Protein AF-A0A9X4AX18-F1 (afdb_monomer)

Solvent-accessible surface area (backbone atoms only — not comparable to full-atom values): 18213 Å² total; per-residue (Å²): 106,68,66,55,52,52,51,45,56,72,73,61,57,61,62,50,76,58,77,83,90,82,67,48,78,85,70,82,43,79,66,31,70,36,67,66,58,53,68,67,51,68,53,75,65,57,47,39,54,51,51,53,51,47,53,50,54,43,42,76,72,47,29,38,77,65,34,76,42,32,30,28,31,45,79,45,55,74,42,94,76,35,85,53,66,64,60,47,72,33,35,58,91,80,38,68,45,84,45,75,67,62,60,23,50,28,36,46,62,39,70,95,75,41,31,33,40,38,40,35,38,26,82,66,64,88,92,40,98,72,57,96,67,42,46,79,44,80,29,49,54,70,51,40,53,50,50,52,52,59,30,19,50,41,54,44,34,42,55,35,65,62,47,22,74,73,69,78,46,51,56,58,79,75,40,38,73,62,51,51,52,37,38,77,68,66,23,29,42,82,39,87,78,51,58,88,92,52,90,42,44,32,47,36,54,76,42,72,70,52,61,64,58,54,58,70,55,50,67,67,63,76,68,69,70,77,92,73,79,72,73,83,75,84,76,82,94,78,83,86,87,84,80,84,84,86,83,91,82,85,89,84,83,90,82,88,82,89,80,82,87,80,87,79,83,89,78,86,91,77,95,75,93,80,81,88,84,87,79,83,85,82,87,82,85,82,90,131

Secondary structure (DSSP, 8-state):
-HHHHHHHHHTT-SEEE-------TTSSSHHHH-HHHHHTSPPHHHHHHHHHHHHHHHHHTTEEE-SSSEEEEHHHHTSTTS--HHHHHT-TTT--B---STT-EEEEEEGGGTEEEEEE--S---S-SS-TT-EEEEE-HHHHHHHHHHHHHHTTEEEHHHHHHHHSS-HHHHHHHHHHHHHHTTS-EEE--S-TTS---EEE---THHHHHHHHHHHHHTT---TT--PPP----------------------------------------------PPPPPP---

pLDDT: mean 73.83, std 26.66, range [26.69, 98.38]

Foldseek 3Di:
DLVVLVVCLVVPDQKDFADQDDADPPPPDPLNPDPVSVVPHDDLVVSLVVVVVSVVSLVVSQWDDQFPGMTGRVVCCPDPNRDCVLVQVLAQVVDWADFDDAQTKTKHDDLVQLKIKIKTHHRDCPPHPHDPRIDIDIDHNVNSLVSNVVSQVRRQKDQQVVSCVRNVDGPCVVCVVVLVVCVVVVQWDQDPPDDPVPRDRITGGHRVVVVVVCVVVVVVVVPDDPPDPPDPPDDDPDDDPDDDDDDDDDDDDDDDDDDDDDDDDDDDDDDDDDDDDDDDDDDDDDDD

Radius of gyration: 27.09 Å; Cα contacts (8 Å, |Δi|>4): 280; chains: 1; bounding box: 68×69×73 Å

Mean predicted aligned error: 14.36 Å

InterPro domains:
  IPR058240 Radical SAM superfamily [SSF102114] (2-193)

Structure (mmCIF, N/CA/C/O backbone):
data_AF-A0A9X4AX18-F1
#
_entry.id   AF-A0A9X4AX18-F1
#
loop_
_atom_site.group_PDB
_atom_site.id
_atom_site.type_symbol
_atom_site.label_atom_id
_atom_site.label_alt_id
_atom_site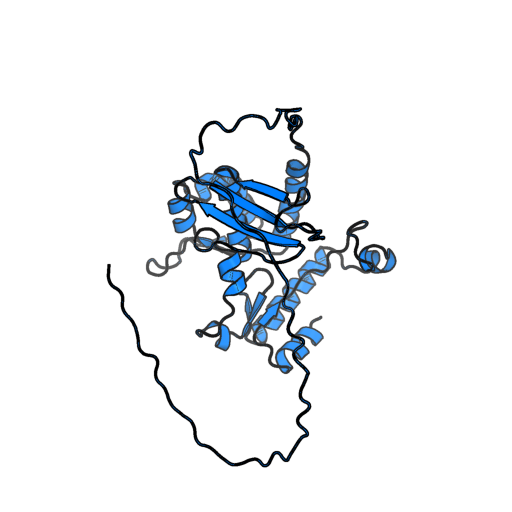.label_comp_id
_atom_site.label_asym_id
_atom_site.label_entity_id
_atom_site.label_seq_id
_atom_site.pdbx_PDB_ins_code
_atom_site.Cartn_x
_atom_site.Cartn_y
_atom_site.Cartn_z
_atom_site.occupancy
_atom_site.B_iso_or_equiv
_atom_site.auth_seq_id
_atom_site.auth_comp_id
_atom_site.auth_asym_id
_atom_site.auth_atom_id
_atom_site.pdbx_PDB_model_num
ATOM 1 N N . MET A 1 1 ? 13.583 -7.065 -16.952 1.00 92.00 1 MET A N 1
ATOM 2 C CA . MET A 1 1 ? 12.340 -7.239 -16.174 1.00 92.00 1 MET A CA 1
ATOM 3 C C . MET A 1 1 ? 11.887 -8.695 -16.118 1.00 92.00 1 MET A C 1
ATOM 5 O O . MET A 1 1 ? 12.007 -9.282 -15.058 1.00 92.00 1 MET A O 1
ATOM 9 N N . LEU A 1 2 ? 11.387 -9.313 -17.203 1.00 96.88 2 LEU A N 1
ATOM 10 C CA . LEU A 1 2 ? 10.951 -10.725 -17.129 1.00 96.88 2 LEU A CA 1
ATOM 11 C C . LEU A 1 2 ? 12.112 -11.692 -16.848 1.00 96.88 2 LEU A C 1
ATOM 13 O O . LEU A 1 2 ? 11.963 -12.593 -16.035 1.00 96.88 2 LEU A O 1
ATOM 17 N N . ALA A 1 3 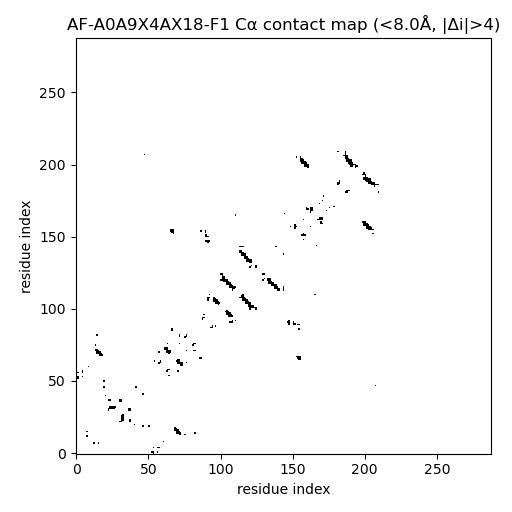? 13.287 -11.438 -17.430 1.00 97.62 3 ALA A N 1
ATOM 18 C CA . ALA A 1 3 ? 14.502 -12.184 -17.099 1.00 97.62 3 ALA A CA 1
ATOM 19 C C . ALA A 1 3 ? 14.887 -12.066 -15.608 1.00 97.62 3 ALA A C 1
ATOM 21 O O . ALA A 1 3 ? 15.323 -13.043 -15.014 1.00 97.62 3 ALA A O 1
ATOM 22 N N . ASP A 1 4 ? 14.657 -10.906 -14.981 1.00 96.94 4 ASP A N 1
ATOM 23 C CA . ASP A 1 4 ? 14.945 -10.708 -13.552 1.00 96.94 4 ASP A CA 1
ATOM 24 C C . ASP A 1 4 ? 13.967 -11.508 -12.676 1.00 96.94 4 ASP A C 1
ATOM 26 O O . ASP A 1 4 ? 14.338 -12.019 -11.623 1.00 96.94 4 ASP A O 1
ATOM 30 N N . VAL A 1 5 ? 12.712 -11.653 -13.122 1.00 96.56 5 VAL A N 1
ATOM 31 C CA . VAL A 1 5 ? 11.716 -12.530 -12.481 1.00 96.56 5 VAL A CA 1
ATOM 32 C C . VAL A 1 5 ? 12.146 -13.993 -12.575 1.00 96.56 5 VAL A C 1
ATOM 34 O O . VAL A 1 5 ? 12.038 -14.723 -11.591 1.00 96.56 5 VAL A O 1
ATOM 37 N N . ASP A 1 6 ? 12.640 -14.416 -13.740 1.00 96.56 6 ASP A N 1
ATOM 38 C CA . ASP A 1 6 ? 13.191 -15.758 -13.941 1.00 96.56 6 ASP A CA 1
ATOM 39 C C . ASP A 1 6 ? 14.369 -16.039 -13.019 1.00 96.56 6 ASP A C 1
ATOM 41 O O . ASP A 1 6 ? 14.394 -17.063 -12.336 1.00 96.56 6 ASP A O 1
ATOM 45 N N . GLU A 1 7 ? 15.316 -15.110 -12.959 1.00 98.25 7 GLU A N 1
ATOM 46 C CA . GLU A 1 7 ? 16.486 -15.229 -12.104 1.00 98.25 7 GLU A CA 1
ATOM 47 C C . GLU A 1 7 ? 16.097 -15.265 -10.622 1.00 98.25 7 GLU A C 1
ATOM 49 O O . GLU A 1 7 ? 16.525 -16.159 -9.893 1.00 98.25 7 GLU A O 1
ATOM 54 N N . ALA A 1 8 ? 15.211 -14.370 -10.176 1.00 97.19 8 ALA A N 1
ATOM 55 C CA . ALA A 1 8 ? 14.722 -14.357 -8.800 1.00 97.19 8 ALA A CA 1
ATOM 56 C C . ALA A 1 8 ? 14.015 -15.670 -8.416 1.00 97.19 8 ALA A C 1
ATOM 58 O O . ALA A 1 8 ? 14.225 -16.201 -7.321 1.00 97.19 8 ALA A O 1
ATOM 59 N N . ALA A 1 9 ? 13.205 -16.225 -9.321 1.00 96.44 9 ALA A N 1
ATOM 60 C CA . ALA A 1 9 ? 12.547 -17.507 -9.103 1.00 96.44 9 ALA A CA 1
ATOM 61 C C . ALA A 1 9 ? 13.551 -18.673 -9.065 1.00 96.44 9 ALA A C 1
ATOM 63 O O . ALA A 1 9 ? 13.420 -19.560 -8.219 1.00 96.44 9 ALA A O 1
ATOM 64 N N . ALA A 1 10 ? 14.565 -18.660 -9.938 1.00 97.56 10 ALA A N 1
ATOM 65 C CA . ALA A 1 10 ? 15.622 -19.671 -9.989 1.00 97.56 10 ALA A CA 1
ATOM 66 C C . ALA A 1 10 ? 16.521 -19.651 -8.742 1.00 97.56 10 ALA A C 1
ATOM 68 O O . ALA A 1 10 ? 16.939 -20.707 -8.269 1.00 97.56 10 ALA A O 1
ATOM 69 N N . LEU A 1 11 ? 16.764 -18.468 -8.169 1.00 98.38 11 LEU A N 1
ATOM 70 C CA . LEU A 1 11 ? 17.469 -18.299 -6.894 1.00 98.38 11 LEU A CA 1
ATOM 71 C C . LEU A 1 11 ? 16.665 -18.810 -5.687 1.00 98.38 11 LEU A C 1
ATOM 73 O O . LEU A 1 11 ? 17.227 -18.976 -4.605 1.00 98.38 11 LEU A O 1
ATOM 77 N N . GLY A 1 12 ? 15.369 -19.086 -5.860 1.00 97.25 12 GLY A N 1
ATOM 78 C CA . GLY A 1 12 ? 14.523 -19.667 -4.821 1.00 97.25 12 GLY A CA 1
ATOM 79 C C . GLY A 1 12 ? 14.024 -18.659 -3.787 1.00 97.25 12 GLY A C 1
ATOM 80 O O . GLY A 1 12 ? 13.816 -19.032 -2.636 1.00 97.25 12 GLY A O 1
ATOM 81 N N . PHE A 1 13 ? 13.821 -17.390 -4.160 1.00 98.00 13 PHE A N 1
ATOM 82 C CA . PHE A 1 13 ? 13.237 -16.416 -3.236 1.00 98.00 13 PHE A CA 1
ATOM 83 C C . PHE A 1 13 ? 11.794 -16.785 -2.865 1.00 98.00 13 PHE A C 1
ATOM 85 O O . PHE A 1 13 ? 10.931 -16.916 -3.733 1.00 98.00 13 PHE A O 1
ATOM 92 N N . ASP A 1 14 ? 11.517 -16.899 -1.564 1.00 97.69 14 ASP A N 1
ATOM 93 C CA . ASP A 1 14 ? 10.177 -17.209 -1.045 1.00 97.69 14 ASP A CA 1
ATOM 94 C C . ASP A 1 14 ? 9.180 -16.051 -1.258 1.00 97.69 14 ASP A C 1
ATOM 96 O O . ASP A 1 14 ? 7.977 -16.288 -1.388 1.00 97.69 14 ASP A O 1
ATOM 100 N N . GLN A 1 15 ? 9.679 -14.811 -1.325 1.00 97.25 15 GLN A N 1
ATOM 101 C CA . GLN A 1 15 ? 8.905 -13.596 -1.574 1.00 97.25 15 GLN A CA 1
ATOM 102 C C . GLN A 1 15 ? 9.629 -12.683 -2.567 1.00 97.25 15 GLN A C 1
ATOM 104 O O . GLN A 1 15 ? 10.840 -12.491 -2.480 1.00 97.25 15 GLN A O 1
ATOM 109 N N . ILE A 1 16 ? 8.864 -12.098 -3.488 1.00 97.38 16 ILE A N 1
ATOM 110 C CA . ILE A 1 16 ? 9.316 -11.109 -4.463 1.00 97.38 16 ILE A CA 1
ATOM 111 C C . ILE A 1 16 ? 8.392 -9.890 -4.368 1.00 97.38 16 ILE A C 1
ATOM 113 O O . ILE A 1 16 ? 7.179 -9.993 -4.557 1.00 97.38 16 ILE A O 1
ATOM 117 N N . CYS A 1 17 ? 8.974 -8.729 -4.076 1.00 96.06 17 CYS A N 1
ATOM 118 C CA . CYS A 1 17 ? 8.281 -7.443 -4.051 1.00 96.06 17 CYS A CA 1
ATOM 119 C C . CYS A 1 17 ? 8.569 -6.682 -5.345 1.00 96.06 17 CYS A C 1
ATOM 121 O O . CYS A 1 17 ? 9.729 -6.501 -5.713 1.00 96.06 17 CYS A O 1
ATOM 123 N N . ILE A 1 18 ? 7.526 -6.202 -6.016 1.00 94.19 18 ILE A N 1
ATOM 124 C CA . ILE A 1 18 ? 7.636 -5.445 -7.262 1.00 94.19 18 ILE A CA 1
ATOM 125 C C . ILE A 1 18 ? 7.075 -4.040 -7.038 1.00 94.19 18 ILE A C 1
ATOM 127 O O . ILE A 1 18 ? 5.947 -3.874 -6.576 1.00 94.19 18 ILE A O 1
ATOM 131 N N . TYR A 1 19 ? 7.851 -3.025 -7.413 1.00 91.75 19 TYR A N 1
ATOM 132 C CA . TYR A 1 19 ? 7.452 -1.621 -7.344 1.00 91.75 19 TYR A CA 1
ATOM 133 C C . TYR A 1 19 ? 7.538 -0.971 -8.722 1.00 91.75 19 TYR A C 1
ATOM 135 O O . TYR A 1 19 ? 8.444 -1.256 -9.505 1.00 91.75 19 TYR A O 1
ATOM 143 N N . HIS A 1 20 ? 6.632 -0.032 -8.990 1.00 88.75 20 HIS A N 1
ATOM 144 C CA . HIS A 1 20 ? 6.846 0.935 -10.058 1.00 88.75 20 HIS A CA 1
ATOM 145 C C . HIS A 1 20 ? 7.913 1.935 -9.620 1.00 88.75 20 HIS A C 1
ATOM 147 O O . HIS A 1 20 ? 7.793 2.546 -8.556 1.00 88.75 20 HIS A O 1
ATOM 153 N N . LEU A 1 21 ? 8.934 2.130 -10.452 1.00 91.38 21 LEU A N 1
ATOM 154 C CA . LEU A 1 21 ? 9.890 3.205 -10.241 1.00 91.38 21 LEU A CA 1
ATOM 155 C C . LEU A 1 21 ? 9.192 4.544 -10.498 1.00 91.38 21 LEU A C 1
ATOM 157 O O . LEU A 1 21 ? 8.740 4.816 -11.608 1.00 91.38 21 LEU A O 1
ATOM 161 N N . VAL A 1 22 ? 9.099 5.369 -9.458 1.00 88.62 22 VAL A N 1
ATOM 162 C CA . VAL A 1 22 ? 8.532 6.717 -9.530 1.00 88.62 22 VAL A CA 1
ATOM 163 C C . VAL A 1 22 ? 9.641 7.712 -9.230 1.00 88.62 22 VAL A C 1
ATOM 165 O O . VAL A 1 22 ? 10.162 7.734 -8.114 1.00 88.62 22 VAL A O 1
ATOM 168 N N . LEU A 1 23 ? 9.983 8.529 -10.227 1.00 92.62 23 LEU A N 1
ATOM 169 C CA . LEU A 1 23 ? 10.938 9.624 -10.093 1.00 92.62 23 LEU A CA 1
ATOM 170 C C . LEU A 1 23 ? 10.256 10.933 -10.476 1.00 92.62 23 LEU A C 1
ATOM 172 O O . LEU A 1 23 ? 9.734 11.073 -11.582 1.00 92.62 23 LEU A O 1
ATOM 176 N N . ALA A 1 24 ? 10.285 11.893 -9.562 1.00 90.31 24 ALA A N 1
ATOM 177 C CA . ALA A 1 24 ? 9.821 13.251 -9.792 1.00 90.31 24 ALA A CA 1
ATOM 178 C C . ALA A 1 24 ? 10.910 14.254 -9.409 1.00 90.31 24 ALA A C 1
ATOM 180 O O . ALA A 1 24 ? 11.652 14.050 -8.451 1.00 90.31 24 ALA A O 1
ATOM 181 N N . GLU A 1 25 ? 10.987 15.358 -10.146 1.00 91.44 25 GLU A N 1
ATOM 182 C CA . GLU A 1 25 ? 11.899 16.453 -9.816 1.00 91.44 25 GLU A CA 1
ATOM 183 C C . GLU A 1 25 ? 11.682 16.955 -8.381 1.00 91.44 25 GLU A C 1
ATOM 185 O O . GLU A 1 25 ? 10.541 17.106 -7.935 1.00 91.44 25 GLU A O 1
ATOM 190 N N . GLY A 1 26 ? 12.775 17.191 -7.647 1.00 90.50 26 GLY A N 1
ATOM 191 C CA . GLY A 1 26 ? 12.725 17.660 -6.262 1.00 90.50 26 GLY A CA 1
ATOM 192 C C . GLY A 1 26 ? 12.378 16.584 -5.227 1.00 90.50 26 GLY A C 1
ATOM 193 O O . GLY A 1 26 ? 12.208 16.902 -4.050 1.00 90.50 26 GLY A O 1
ATOM 194 N N . GLN A 1 27 ? 12.299 15.307 -5.621 1.00 88.31 27 GLN A N 1
ATOM 195 C CA . GLN A 1 27 ? 12.103 14.186 -4.693 1.00 88.31 27 GLN A CA 1
ATOM 196 C C . GLN A 1 27 ? 13.332 13.943 -3.792 1.00 88.31 27 GLN A C 1
ATOM 198 O O . GLN A 1 27 ? 13.239 13.210 -2.806 1.00 88.31 27 GLN A O 1
ATOM 203 N N . GLY A 1 28 ? 14.476 14.573 -4.091 1.00 85.88 28 GLY A N 1
ATOM 204 C CA . GLY A 1 28 ? 15.658 14.567 -3.224 1.00 85.88 28 GLY A CA 1
ATOM 205 C C . GLY A 1 28 ? 16.484 13.282 -3.296 1.00 85.88 28 GLY A C 1
ATOM 206 O O . GLY A 1 28 ? 17.301 13.024 -2.412 1.00 85.88 28 GLY A O 1
ATOM 207 N N . THR A 1 29 ? 16.279 12.470 -4.336 1.00 89.31 29 THR A N 1
ATOM 208 C CA . THR A 1 29 ? 17.128 11.312 -4.651 1.00 89.31 29 THR A CA 1
ATOM 209 C C . THR A 1 29 ? 18.006 11.633 -5.860 1.00 89.31 29 THR A C 1
ATOM 211 O O . THR A 1 29 ? 17.472 12.208 -6.807 1.00 89.31 29 THR A O 1
ATOM 214 N N . PRO A 1 30 ? 19.287 11.214 -5.904 1.00 91.25 30 PRO A N 1
ATOM 215 C CA . PRO A 1 30 ? 20.183 11.546 -7.017 1.00 91.25 30 PRO A CA 1
ATOM 216 C C . PRO A 1 30 ? 19.615 11.203 -8.402 1.00 91.25 30 PRO A C 1
ATOM 218 O O . PRO A 1 30 ? 19.691 12.014 -9.315 1.00 91.25 30 PRO A O 1
ATOM 221 N N . TRP A 1 31 ? 18.963 10.043 -8.540 1.00 92.81 31 TRP A N 1
ATOM 222 C CA . TRP A 1 31 ? 18.350 9.603 -9.802 1.00 92.81 31 TRP A CA 1
ATOM 223 C C . TRP A 1 31 ? 17.165 10.457 -10.245 1.00 92.81 31 TRP A C 1
ATOM 225 O O . TRP A 1 31 ? 16.888 10.559 -11.434 1.00 92.81 31 TRP A O 1
ATOM 235 N N . ALA A 1 32 ? 16.453 11.059 -9.294 1.00 94.44 32 ALA A N 1
ATOM 236 C CA . ALA A 1 32 ? 15.326 11.918 -9.610 1.00 94.44 32 ALA A CA 1
ATOM 237 C C . ALA A 1 32 ? 15.768 13.290 -10.119 1.00 94.44 32 ALA A C 1
ATOM 239 O O . ALA A 1 32 ? 14.957 13.964 -10.740 1.00 94.44 32 ALA A O 1
ATOM 240 N N . GLU A 1 33 ? 17.019 13.700 -9.894 1.00 93.75 33 GLU A N 1
ATOM 241 C CA . GLU A 1 33 ? 17.550 14.973 -10.397 1.00 93.75 33 GLU A CA 1
ATOM 242 C C . GLU A 1 33 ? 18.138 14.859 -11.808 1.00 93.75 33 GLU A C 1
ATOM 244 O O . GLU A 1 33 ? 18.357 15.879 -12.455 1.00 93.75 33 GLU A O 1
ATOM 249 N N . ASP A 1 34 ? 18.349 13.640 -12.315 1.00 95.56 34 ASP A N 1
ATOM 250 C CA . ASP A 1 34 ? 18.848 13.405 -13.669 1.00 95.56 34 ASP A CA 1
ATOM 251 C C . ASP A 1 34 ? 17.693 13.441 -14.694 1.00 95.56 34 ASP A C 1
ATOM 253 O O . ASP A 1 34 ? 16.845 12.536 -14.717 1.00 95.56 34 ASP A O 1
ATOM 257 N N . PRO A 1 35 ? 17.637 14.454 -15.584 1.00 95.38 35 PRO A N 1
ATOM 258 C CA . PRO A 1 35 ? 16.576 14.554 -16.579 1.00 95.38 35 PRO A CA 1
ATOM 259 C C . PRO A 1 35 ? 16.572 13.391 -17.573 1.00 95.38 35 PRO A C 1
ATOM 261 O O . PRO A 1 35 ? 15.498 13.019 -18.044 1.00 95.38 35 PRO A O 1
ATOM 264 N N . ALA A 1 36 ? 17.734 12.807 -17.884 1.00 96.38 36 ALA A N 1
ATOM 265 C CA . ALA A 1 36 ? 17.833 11.682 -18.806 1.00 96.38 36 ALA A CA 1
ATOM 266 C C . ALA A 1 36 ? 17.221 10.418 -18.191 1.00 96.38 36 ALA A C 1
ATOM 268 O O . ALA A 1 36 ? 16.466 9.719 -18.863 1.00 96.38 36 ALA A O 1
ATOM 269 N N . VAL A 1 37 ? 17.460 10.168 -16.899 1.00 95.12 37 VAL A N 1
ATOM 270 C CA . VAL A 1 37 ? 16.830 9.048 -16.181 1.00 95.12 37 VAL A CA 1
ATOM 271 C C . VAL A 1 37 ? 15.314 9.229 -16.108 1.00 95.12 37 VAL A C 1
ATOM 273 O O . VAL A 1 37 ? 14.574 8.287 -16.388 1.00 95.12 37 VAL A O 1
ATOM 276 N N . ARG A 1 38 ? 14.829 10.438 -15.792 1.00 94.69 38 ARG A N 1
ATOM 277 C CA . ARG A 1 38 ? 13.382 10.719 -15.778 1.00 94.69 38 ARG A CA 1
ATOM 278 C C . ARG A 1 38 ? 12.745 10.536 -17.156 1.00 94.69 38 ARG A C 1
ATOM 280 O O . ARG A 1 38 ? 11.659 9.976 -17.247 1.00 94.69 38 ARG A O 1
ATOM 287 N N . ALA A 1 39 ? 13.413 10.992 -18.215 1.00 95.31 39 ALA A N 1
ATOM 288 C CA . ALA A 1 39 ? 12.934 10.855 -19.590 1.00 95.31 39 ALA A CA 1
ATOM 289 C C . ALA A 1 39 ? 12.950 9.401 -20.091 1.00 95.31 39 ALA A C 1
ATOM 291 O O . ALA A 1 39 ? 12.181 9.063 -20.984 1.00 95.31 39 ALA A O 1
ATOM 292 N N . ALA A 1 40 ? 13.802 8.549 -19.515 1.00 95.69 40 ALA A N 1
ATOM 293 C CA . ALA A 1 40 ? 13.880 7.126 -19.834 1.00 95.69 40 ALA A CA 1
ATOM 294 C C . ALA A 1 40 ? 12.814 6.271 -19.122 1.00 95.69 40 ALA A C 1
ATOM 296 O O . ALA A 1 40 ? 12.738 5.067 -19.375 1.00 95.69 40 ALA A O 1
ATOM 297 N N . LEU A 1 41 ? 12.004 6.849 -18.224 1.00 94.31 41 LEU A N 1
ATOM 298 C CA . LEU A 1 41 ? 10.908 6.113 -17.599 1.00 94.31 41 LEU A CA 1
ATOM 299 C C . LEU A 1 41 ? 9.852 5.721 -18.644 1.00 94.31 41 LEU A C 1
ATOM 301 O O . LEU A 1 41 ? 9.529 6.530 -19.518 1.00 94.31 41 LEU A O 1
ATOM 305 N N . PRO A 1 42 ? 9.268 4.514 -18.537 1.00 94.56 42 PRO A N 1
ATOM 306 C CA . PRO A 1 42 ? 8.174 4.119 -19.411 1.00 94.56 42 PRO A CA 1
ATOM 307 C C . PRO A 1 42 ? 6.977 5.055 -19.226 1.00 94.56 42 PRO A C 1
ATOM 309 O O . PRO A 1 42 ? 6.734 5.584 -18.134 1.00 94.56 42 PRO A O 1
ATOM 312 N N . SER A 1 43 ? 6.180 5.209 -20.280 1.00 92.19 43 SER A N 1
ATOM 313 C CA . SER A 1 43 ? 4.866 5.835 -20.159 1.00 92.19 43 SER A CA 1
ATOM 314 C C . SER A 1 43 ? 3.990 5.068 -19.157 1.00 92.19 43 SER A C 1
ATOM 316 O O . SER A 1 43 ? 4.237 3.907 -18.829 1.00 92.19 43 SER A O 1
ATOM 318 N N . LEU A 1 44 ? 2.919 5.696 -18.663 1.00 86.19 44 LEU A N 1
ATOM 319 C CA . LEU A 1 44 ? 2.004 5.038 -17.720 1.00 86.19 44 LEU A CA 1
ATOM 320 C C . LEU A 1 44 ? 1.353 3.772 -18.309 1.00 86.19 44 LEU A C 1
ATOM 322 O O . LEU A 1 44 ? 1.055 2.832 -17.574 1.00 86.19 44 LEU A O 1
ATOM 326 N N . GLU A 1 45 ? 1.106 3.771 -19.616 1.00 87.88 45 GLU A N 1
ATOM 327 C CA . GLU A 1 45 ? 0.511 2.644 -20.338 1.00 87.88 45 GLU A CA 1
ATOM 328 C C . GLU A 1 45 ? 1.510 1.486 -20.412 1.00 87.88 45 GLU A C 1
ATOM 330 O O . GLU A 1 45 ? 1.220 0.410 -19.893 1.00 87.88 45 GLU A O 1
ATOM 335 N N . GLU A 1 46 ? 2.733 1.748 -20.881 1.00 93.12 46 GLU A N 1
ATOM 336 C CA . GLU A 1 46 ? 3.816 0.754 -20.904 1.00 93.12 46 GLU A CA 1
ATOM 337 C C . GLU A 1 46 ? 4.154 0.233 -19.502 1.00 93.12 46 GLU A C 1
ATOM 339 O O . GLU A 1 46 ? 4.381 -0.959 -19.311 1.00 93.12 46 GLU A O 1
ATOM 344 N N . ALA A 1 47 ? 4.169 1.102 -18.488 1.00 90.50 47 ALA A N 1
ATOM 345 C CA . ALA A 1 47 ? 4.398 0.699 -17.106 1.00 90.50 47 ALA A CA 1
ATOM 346 C C . ALA A 1 47 ? 3.315 -0.274 -16.615 1.00 90.50 47 ALA A C 1
ATOM 348 O O . ALA A 1 47 ? 3.637 -1.238 -15.918 1.00 90.50 47 ALA A O 1
ATOM 349 N N . CYS A 1 48 ? 2.047 -0.051 -16.978 1.00 86.81 48 CYS A N 1
ATOM 350 C CA . CYS A 1 48 ? 0.970 -0.973 -16.632 1.00 86.81 48 CYS A CA 1
ATOM 351 C C . CYS A 1 48 ? 1.111 -2.314 -17.355 1.00 86.81 48 CYS A C 1
ATOM 353 O O . CYS A 1 48 ? 0.988 -3.357 -16.712 1.00 86.81 48 CYS A O 1
ATOM 355 N N . ASP A 1 49 ? 1.408 -2.300 -18.653 1.00 88.75 49 ASP A N 1
ATOM 356 C CA . ASP A 1 49 ? 1.608 -3.528 -19.428 1.00 88.75 49 ASP A CA 1
ATOM 357 C C . ASP A 1 49 ? 2.773 -4.347 -18.860 1.00 88.75 49 ASP A C 1
ATOM 359 O O . ASP A 1 49 ? 2.650 -5.554 -18.641 1.00 88.75 49 ASP A O 1
ATOM 363 N N . ASN A 1 50 ? 3.864 -3.670 -18.498 1.00 92.88 50 ASN A N 1
ATOM 364 C CA . ASN A 1 50 ? 5.006 -4.271 -17.820 1.00 92.88 50 ASN A CA 1
ATOM 365 C C . ASN A 1 50 ? 4.613 -4.917 -16.481 1.00 92.88 50 ASN A C 1
ATOM 367 O O . ASN A 1 50 ? 4.977 -6.062 -16.207 1.00 92.88 50 ASN A O 1
ATOM 371 N N . TRP A 1 51 ? 3.836 -4.214 -15.653 1.00 92.25 51 TRP A N 1
ATOM 372 C CA . TRP A 1 51 ? 3.339 -4.752 -14.386 1.00 92.25 51 TRP A CA 1
ATOM 373 C C . TRP A 1 51 ? 2.477 -6.002 -14.580 1.00 92.25 51 TRP A C 1
ATOM 375 O O . TRP A 1 51 ? 2.657 -6.996 -13.876 1.00 92.25 51 TRP A O 1
ATOM 385 N N . LEU A 1 52 ? 1.554 -5.971 -15.544 1.00 90.25 52 LEU A N 1
ATOM 386 C CA . LEU A 1 52 ? 0.695 -7.111 -15.853 1.00 90.25 52 LEU A CA 1
ATOM 387 C C . LEU A 1 52 ? 1.520 -8.309 -16.337 1.00 90.25 52 LEU A C 1
ATOM 389 O O . LEU A 1 52 ? 1.290 -9.420 -15.861 1.00 90.25 52 LEU A O 1
ATOM 393 N N . ALA A 1 53 ? 2.512 -8.083 -17.200 1.00 94.75 53 ALA A N 1
ATOM 394 C CA . ALA A 1 53 ? 3.408 -9.132 -17.677 1.00 94.75 53 ALA A CA 1
ATOM 395 C C . ALA A 1 53 ? 4.214 -9.776 -16.533 1.00 94.75 53 ALA A C 1
ATOM 397 O O . ALA A 1 53 ? 4.259 -11.001 -16.431 1.00 94.75 53 ALA A O 1
ATOM 398 N N . VAL A 1 54 ? 4.794 -8.976 -15.627 1.00 96.19 54 VAL A N 1
ATOM 399 C CA . VAL A 1 54 ? 5.513 -9.487 -14.439 1.00 96.19 54 VAL A CA 1
ATOM 400 C C . VAL A 1 54 ? 4.592 -10.278 -13.528 1.00 96.19 54 VAL A C 1
ATOM 402 O O . VAL A 1 54 ? 4.948 -11.365 -13.076 1.00 96.19 54 VAL A O 1
ATOM 405 N N . ARG A 1 55 ? 3.399 -9.741 -13.263 1.00 95.19 55 ARG A N 1
ATOM 406 C CA . ARG A 1 55 ? 2.404 -10.389 -12.413 1.00 95.19 55 ARG A CA 1
ATOM 407 C C . ARG A 1 55 ? 2.032 -11.768 -12.947 1.00 95.19 55 ARG A C 1
ATOM 409 O O . ARG A 1 55 ? 1.990 -12.713 -12.165 1.00 95.19 55 ARG A O 1
ATOM 416 N N . GLU A 1 56 ? 1.756 -11.899 -14.243 1.00 95.75 56 GLU A N 1
ATOM 417 C CA . GLU A 1 56 ? 1.422 -13.204 -14.823 1.00 95.75 56 GLU A CA 1
ATOM 418 C C . GLU A 1 56 ? 2.636 -14.143 -14.851 1.00 95.75 56 GLU A C 1
ATOM 420 O O . GLU A 1 56 ? 2.507 -15.294 -14.438 1.00 95.75 56 GLU A O 1
ATOM 425 N N . ALA A 1 57 ? 3.835 -13.647 -15.175 1.00 97.38 57 ALA A N 1
ATOM 426 C CA . ALA A 1 57 ? 5.058 -14.449 -15.128 1.00 97.38 57 ALA A CA 1
ATOM 427 C C . ALA A 1 57 ? 5.335 -15.031 -13.725 1.00 97.38 57 ALA A C 1
ATOM 429 O O . ALA A 1 57 ? 5.667 -16.212 -13.585 1.00 97.38 57 ALA A O 1
ATOM 430 N N . LEU A 1 58 ? 5.160 -14.239 -12.664 1.00 97.62 58 LEU A N 1
ATOM 431 C CA . LEU A 1 58 ? 5.292 -14.718 -11.284 1.00 97.62 58 LEU A CA 1
ATOM 432 C C . LEU A 1 58 ? 4.244 -15.789 -10.952 1.00 97.62 58 LEU A C 1
ATOM 434 O O . LEU A 1 58 ? 4.571 -16.807 -10.341 1.00 97.62 58 LEU A O 1
ATOM 438 N N . ARG A 1 59 ? 2.995 -15.608 -11.397 1.00 96.75 59 ARG A N 1
ATOM 439 C CA . ARG A 1 59 ? 1.925 -16.597 -11.187 1.00 96.75 59 ARG A CA 1
ATOM 440 C C . ARG A 1 59 ? 2.211 -17.924 -11.883 1.00 96.75 59 ARG A C 1
ATOM 442 O O . ARG A 1 59 ? 2.026 -18.973 -11.272 1.00 96.75 59 ARG A O 1
ATOM 449 N N . GLU A 1 60 ? 2.702 -17.887 -13.118 1.00 97.56 60 GLU A N 1
ATOM 450 C CA . GLU A 1 60 ? 3.123 -19.081 -13.868 1.00 97.56 60 GLU A CA 1
ATOM 451 C C . GLU A 1 60 ? 4.255 -19.844 -13.165 1.00 97.56 60 GLU A C 1
ATOM 453 O O . GLU A 1 60 ? 4.329 -21.067 -13.254 1.00 97.56 60 GLU A O 1
ATOM 458 N N . ARG A 1 61 ? 5.098 -19.138 -12.404 1.00 97.69 61 ARG A N 1
ATOM 459 C CA . ARG A 1 61 ? 6.195 -19.707 -11.599 1.00 97.69 61 ARG A CA 1
ATOM 460 C C . ARG A 1 61 ? 5.754 -20.176 -10.208 1.00 97.69 61 ARG A C 1
ATOM 462 O O . ARG A 1 61 ? 6.593 -20.522 -9.380 1.00 97.69 61 ARG A O 1
ATOM 469 N N . GLY A 1 62 ? 4.449 -20.203 -9.939 1.00 97.81 62 GLY A N 1
ATOM 470 C CA . GLY A 1 62 ? 3.888 -20.706 -8.685 1.00 97.81 62 GLY A CA 1
ATOM 471 C C . GLY A 1 62 ? 3.855 -19.688 -7.545 1.00 97.81 62 GLY A C 1
ATOM 472 O O . GLY A 1 62 ? 3.691 -20.083 -6.388 1.00 97.81 62 GLY A O 1
ATOM 473 N N . TYR A 1 63 ? 3.986 -18.391 -7.837 1.00 98.38 63 TYR A N 1
ATOM 474 C CA . TYR A 1 63 ? 3.776 -17.342 -6.843 1.00 98.38 63 TYR A CA 1
ATOM 475 C C . TYR A 1 63 ? 2.300 -16.924 -6.769 1.00 98.38 63 TYR A C 1
ATOM 477 O O . TYR A 1 63 ? 1.577 -16.877 -7.765 1.00 98.38 63 TYR A O 1
ATOM 485 N N . VAL A 1 64 ? 1.851 -16.561 -5.572 1.00 96.56 64 VAL A N 1
ATOM 486 C CA . VAL A 1 64 ? 0.561 -15.927 -5.306 1.00 96.56 64 VAL A CA 1
ATOM 487 C C . VAL A 1 64 ? 0.782 -14.463 -4.965 1.00 96.56 64 VAL A C 1
ATOM 489 O O . VAL A 1 64 ? 1.678 -14.125 -4.199 1.00 96.56 64 VAL A O 1
ATOM 492 N N . GLN A 1 65 ? -0.040 -13.585 -5.530 1.00 94.94 65 GLN A N 1
ATOM 493 C CA . GLN A 1 65 ? -0.017 -12.171 -5.178 1.00 94.94 65 GLN A CA 1
ATOM 494 C C . GLN A 1 65 ? -0.725 -11.979 -3.830 1.00 94.94 65 GLN A C 1
ATOM 496 O O . GLN A 1 65 ? -1.926 -12.242 -3.729 1.00 94.94 65 GLN A O 1
ATOM 501 N N . THR A 1 66 ? 0.008 -11.549 -2.804 1.00 92.94 66 THR A N 1
ATOM 502 C CA . THR A 1 66 ? -0.504 -11.416 -1.429 1.00 92.94 66 THR A CA 1
ATOM 503 C C . THR A 1 66 ? -0.883 -9.982 -1.081 1.00 92.94 66 THR A C 1
ATOM 505 O O . THR A 1 66 ? -1.864 -9.764 -0.369 1.00 92.94 66 THR A O 1
ATOM 508 N N . THR A 1 67 ? -0.176 -9.004 -1.646 1.00 91.69 67 THR A N 1
ATOM 509 C CA . THR A 1 67 ? -0.503 -7.574 -1.549 1.00 91.69 67 THR A CA 1
ATOM 510 C C . THR A 1 67 ? -0.419 -6.921 -2.926 1.00 91.69 67 THR A C 1
ATOM 512 O O . THR A 1 67 ? -0.157 -7.577 -3.936 1.00 91.69 67 THR A O 1
ATOM 515 N N . LEU A 1 68 ? -0.658 -5.611 -3.005 1.00 88.44 68 LEU A N 1
ATOM 516 C CA . LEU A 1 68 ? -0.517 -4.870 -4.253 1.00 88.44 68 LEU A CA 1
ATOM 517 C C . LEU A 1 68 ? 0.867 -5.064 -4.880 1.00 88.44 68 LEU A C 1
ATOM 519 O O . LEU A 1 68 ? 0.939 -5.185 -6.096 1.00 88.44 68 LEU A O 1
ATOM 523 N N . THR A 1 69 ? 1.923 -5.142 -4.070 1.00 91.81 69 THR A N 1
ATOM 524 C CA . THR A 1 69 ? 3.315 -5.221 -4.534 1.00 91.81 69 THR A CA 1
ATOM 525 C C . THR A 1 69 ? 3.965 -6.580 -4.309 1.00 91.81 69 THR A C 1
ATOM 527 O O . THR A 1 69 ? 4.993 -6.851 -4.927 1.00 91.81 69 THR A O 1
ATOM 530 N N . ASN A 1 70 ? 3.393 -7.445 -3.465 1.00 95.25 70 ASN A N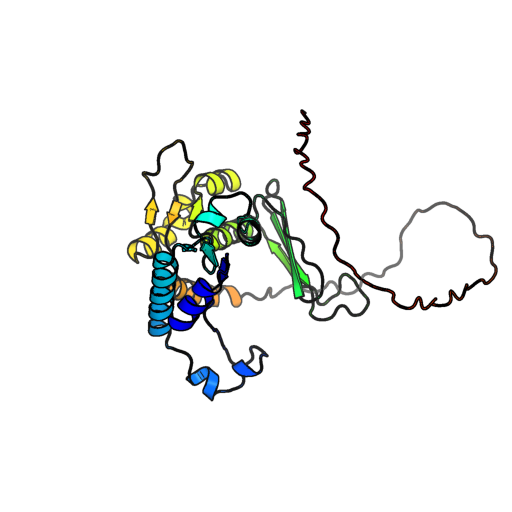 1
ATOM 531 C CA . ASN A 1 70 ? 4.093 -8.645 -3.011 1.00 95.25 70 ASN A CA 1
ATOM 532 C C . ASN A 1 70 ? 3.550 -9.931 -3.613 1.00 95.25 70 ASN A C 1
ATOM 534 O O . ASN A 1 70 ? 2.340 -10.144 -3.732 1.00 95.25 70 ASN A O 1
ATOM 538 N N . PHE A 1 71 ? 4.494 -10.810 -3.926 1.00 96.75 71 PHE A N 1
ATOM 539 C CA . PHE A 1 71 ? 4.276 -12.145 -4.441 1.00 96.75 71 PHE A CA 1
ATOM 540 C C . PHE A 1 71 ? 5.016 -13.142 -3.560 1.00 96.75 71 PHE A C 1
ATOM 542 O O . PHE A 1 71 ? 6.191 -12.953 -3.267 1.00 96.75 71 PHE A O 1
ATOM 549 N N . GLU A 1 72 ? 4.352 -14.217 -3.156 1.00 97.56 72 GLU A N 1
ATOM 550 C CA . GLU A 1 72 ? 4.926 -15.267 -2.311 1.00 97.56 72 GLU A CA 1
ATOM 551 C C . GLU A 1 72 ? 4.793 -16.619 -2.996 1.00 97.56 72 GLU A C 1
ATOM 553 O O . GLU A 1 72 ? 3.784 -16.875 -3.649 1.00 97.56 72 GLU A O 1
ATOM 558 N N . ARG A 1 73 ? 5.769 -17.515 -2.837 1.00 97.94 73 ARG A N 1
ATOM 559 C CA . ARG A 1 73 ? 5.616 -18.899 -3.305 1.00 97.94 73 ARG A CA 1
ATOM 560 C C . ARG A 1 73 ? 4.371 -19.521 -2.675 1.00 97.94 73 ARG A C 1
ATOM 562 O O . ARG A 1 73 ? 4.206 -19.474 -1.455 1.00 97.94 73 ARG A O 1
ATOM 569 N N . ALA A 1 74 ? 3.513 -20.141 -3.485 1.00 98.00 74 ALA A N 1
ATOM 570 C CA . ALA A 1 74 ? 2.240 -20.696 -3.019 1.00 98.00 74 ALA A CA 1
ATOM 571 C C . ALA A 1 74 ? 2.419 -21.700 -1.864 1.00 98.00 74 ALA A C 1
ATOM 573 O O . ALA A 1 74 ? 1.667 -21.677 -0.891 1.00 98.00 74 ALA A O 1
ATOM 574 N N . GLU A 1 75 ? 3.448 -22.544 -1.947 1.00 97.69 75 GLU A N 1
ATOM 575 C CA . GLU A 1 75 ? 3.782 -23.543 -0.926 1.00 97.69 75 GLU A CA 1
ATOM 576 C C . GLU A 1 75 ? 4.254 -22.931 0.400 1.00 97.69 75 GLU A C 1
ATOM 578 O O . GLU A 1 75 ? 3.990 -23.498 1.454 1.00 97.69 75 GLU A O 1
ATOM 583 N N . VAL A 1 76 ? 4.903 -21.763 0.373 1.00 96.94 76 VAL A N 1
ATOM 584 C CA . VAL A 1 76 ? 5.307 -21.037 1.586 1.00 96.94 76 VAL A CA 1
ATOM 585 C C . VAL A 1 76 ? 4.102 -20.319 2.172 1.00 96.94 76 VAL A C 1
ATOM 587 O O . VAL A 1 76 ? 3.829 -20.450 3.368 1.00 96.94 76 VAL A O 1
ATOM 590 N N . HIS A 1 77 ? 3.341 -19.628 1.319 1.00 96.38 77 HIS A N 1
ATOM 591 C CA . HIS A 1 77 ? 2.150 -18.880 1.704 1.00 96.38 77 HIS A CA 1
ATOM 592 C C . HIS A 1 77 ? 1.088 -19.759 2.390 1.00 96.38 77 HIS A C 1
ATOM 594 O O . HIS A 1 77 ? 0.389 -19.312 3.300 1.00 96.38 77 HIS A O 1
ATOM 600 N N . ALA A 1 78 ? 0.991 -21.031 1.994 1.00 96.62 78 ALA A N 1
ATOM 601 C CA . ALA A 1 78 ? 0.075 -22.011 2.575 1.00 96.62 78 ALA A CA 1
ATOM 602 C C . ALA A 1 78 ? 0.483 -22.524 3.973 1.00 96.62 78 ALA A C 1
ATOM 604 O O . ALA A 1 78 ? -0.239 -23.332 4.557 1.00 96.62 78 ALA A O 1
ATOM 605 N N . THR A 1 79 ? 1.620 -22.086 4.519 1.00 96.81 79 THR A N 1
ATOM 606 C CA . THR A 1 79 ? 2.155 -22.556 5.807 1.00 96.81 79 THR A CA 1
ATOM 607 C C . THR A 1 79 ? 2.259 -21.427 6.830 1.00 96.81 79 THR A C 1
ATOM 609 O O . THR A 1 79 ? 2.085 -20.248 6.520 1.00 96.81 79 THR A O 1
ATOM 612 N N . ASP A 1 80 ? 2.631 -21.779 8.060 1.00 95.62 80 ASP A N 1
ATOM 613 C CA . ASP A 1 80 ? 2.934 -20.813 9.124 1.00 95.62 80 ASP A CA 1
ATOM 614 C C . ASP A 1 80 ? 4.214 -19.994 8.857 1.00 95.62 80 ASP A C 1
ATOM 616 O O . ASP A 1 80 ? 4.510 -19.059 9.596 1.00 95.62 80 ASP A O 1
ATOM 620 N N . ARG A 1 81 ? 4.977 -20.319 7.800 1.00 94.12 81 ARG A N 1
ATOM 621 C CA . ARG A 1 81 ? 6.157 -19.551 7.366 1.00 94.12 81 ARG A CA 1
ATOM 622 C C . ARG A 1 81 ? 5.814 -18.343 6.489 1.00 94.12 81 ARG A C 1
ATOM 624 O O . ARG A 1 81 ? 6.733 -17.636 6.083 1.00 94.12 81 ARG A O 1
ATOM 631 N N . ARG A 1 82 ? 4.537 -18.120 6.161 1.00 95.69 82 ARG A N 1
ATOM 632 C CA . ARG A 1 82 ? 4.122 -17.015 5.285 1.00 95.69 82 ARG A CA 1
ATOM 633 C C . ARG A 1 82 ? 4.528 -15.644 5.833 1.00 95.69 82 ARG A C 1
ATOM 635 O O . ARG A 1 82 ? 4.635 -15.443 7.045 1.00 95.69 82 ARG A O 1
ATOM 642 N N . PHE A 1 83 ? 4.690 -14.674 4.939 1.00 94.12 83 PHE A N 1
ATOM 643 C CA . PHE A 1 83 ? 5.118 -13.327 5.309 1.00 94.12 83 PHE A CA 1
ATOM 644 C C . PHE A 1 83 ? 3.923 -12.494 5.782 1.00 94.12 83 PHE A C 1
ATOM 646 O O . PHE A 1 83 ? 3.163 -11.947 4.993 1.00 94.12 83 PHE A O 1
ATOM 653 N N . VAL A 1 84 ? 3.757 -12.372 7.099 1.00 93.12 84 VAL A N 1
ATOM 654 C CA . VAL A 1 84 ? 2.592 -11.686 7.694 1.00 93.12 84 VAL A CA 1
ATOM 655 C C . VAL A 1 84 ? 2.788 -10.189 7.938 1.00 93.12 84 VAL A C 1
ATOM 657 O O . VAL A 1 84 ? 1.826 -9.494 8.249 1.00 93.12 84 VAL A O 1
ATOM 660 N N . TYR A 1 85 ? 4.017 -9.675 7.817 1.00 90.12 85 TYR A N 1
ATOM 661 C CA . TYR A 1 85 ? 4.337 -8.289 8.180 1.00 90.12 85 TYR A CA 1
ATOM 662 C C . TYR A 1 85 ? 3.464 -7.270 7.435 1.00 90.12 85 TYR A C 1
ATOM 664 O O . TYR A 1 85 ? 2.835 -6.418 8.065 1.00 90.12 85 TYR A O 1
ATOM 672 N N . GLU A 1 86 ? 3.392 -7.369 6.105 1.00 86.69 86 GLU A N 1
ATOM 673 C CA . GLU A 1 86 ? 2.588 -6.431 5.323 1.00 86.69 86 GLU A CA 1
ATOM 674 C C . GLU A 1 86 ? 1.095 -6.615 5.563 1.00 86.69 86 GLU A C 1
ATOM 676 O O . GLU A 1 86 ? 0.398 -5.617 5.741 1.00 86.69 86 GLU A O 1
ATOM 681 N N . GLU A 1 87 ? 0.618 -7.864 5.641 1.00 89.69 87 GLU A N 1
ATOM 682 C CA . GLU A 1 87 ? -0.779 -8.162 5.971 1.00 89.69 87 GLU A CA 1
ATOM 683 C C . GLU A 1 87 ? -1.190 -7.434 7.254 1.00 89.69 87 GLU A C 1
ATOM 685 O O . GLU A 1 87 ? -2.178 -6.702 7.264 1.00 89.69 87 GLU A O 1
ATOM 690 N N . TYR A 1 88 ? -0.372 -7.548 8.301 1.00 93.75 88 TYR A N 1
ATOM 691 C CA . TYR A 1 88 ? -0.628 -6.905 9.586 1.00 93.75 88 TYR A CA 1
ATOM 692 C C . TYR A 1 88 ? -0.545 -5.378 9.499 1.00 93.75 88 TYR A C 1
ATOM 694 O O . TYR A 1 88 ? -1.359 -4.683 10.108 1.00 93.75 88 TYR A O 1
ATOM 702 N N . SER A 1 89 ? 0.378 -4.839 8.696 1.00 90.81 89 SER A N 1
ATOM 703 C CA . SER A 1 89 ? 0.504 -3.391 8.467 1.00 90.81 89 SER A CA 1
ATOM 704 C C . SER A 1 89 ? -0.707 -2.770 7.750 1.00 90.81 89 SER A C 1
ATOM 706 O O . SER A 1 89 ? -0.920 -1.553 7.817 1.00 90.81 89 SER A O 1
ATOM 708 N N . PHE A 1 90 ? -1.505 -3.595 7.064 1.00 92.69 90 PHE A N 1
ATOM 709 C CA . PHE A 1 90 ? -2.694 -3.189 6.317 1.00 92.69 90 PHE A CA 1
ATOM 710 C C . PHE A 1 90 ? -4.021 -3.498 7.032 1.00 92.69 90 PHE A C 1
ATOM 712 O O . PHE A 1 90 ? -5.078 -3.181 6.488 1.00 92.69 90 PHE A O 1
ATOM 719 N N . THR A 1 91 ? -3.987 -4.035 8.255 1.00 93.56 91 THR A N 1
ATOM 720 C CA . THR A 1 91 ? -5.177 -4.301 9.087 1.00 93.56 91 THR A CA 1
ATOM 721 C C . THR A 1 91 ? -5.161 -3.447 10.366 1.00 93.56 91 THR A C 1
ATOM 723 O O . THR A 1 91 ? -4.932 -3.974 11.463 1.00 93.56 91 THR A O 1
ATOM 726 N N . PRO A 1 92 ? -5.360 -2.116 10.255 1.00 93.44 92 PRO A N 1
ATOM 727 C CA . PRO A 1 92 ? -5.279 -1.183 11.386 1.00 93.44 92 PRO A CA 1
ATOM 728 C C . PRO A 1 92 ? -6.374 -1.394 12.441 1.00 93.44 92 PRO A C 1
ATOM 730 O O . PRO A 1 92 ? -6.314 -0.809 13.517 1.00 93.44 92 PRO A O 1
ATOM 733 N N . GLU A 1 93 ? -7.388 -2.201 12.135 1.00 94.19 93 GLU A N 1
ATOM 734 C CA . GLU A 1 93 ? -8.428 -2.629 13.063 1.00 94.19 93 GLU A CA 1
ATOM 735 C C . GLU A 1 93 ? -7.988 -3.772 13.989 1.00 94.19 93 GLU A C 1
ATOM 737 O O . GLU A 1 93 ? -8.666 -4.058 14.974 1.00 94.19 93 GLU A O 1
ATOM 742 N N . ARG A 1 94 ? -6.868 -4.437 13.674 1.00 95.19 94 ARG A N 1
ATOM 743 C CA . ARG A 1 94 ? -6.332 -5.571 14.444 1.00 95.19 94 ARG A CA 1
ATOM 744 C C . ARG A 1 94 ? -4.999 -5.274 15.106 1.00 95.19 94 ARG A C 1
ATOM 746 O O . ARG A 1 94 ? -4.752 -5.772 16.201 1.00 95.19 94 ARG A O 1
ATOM 753 N N . TYR A 1 95 ? -4.144 -4.513 14.431 1.00 96.12 95 TYR A N 1
ATOM 754 C CA . TYR A 1 95 ? -2.784 -4.264 14.883 1.00 96.12 95 TYR A CA 1
ATOM 755 C C . TYR A 1 95 ? -2.467 -2.776 14.879 1.00 96.12 95 TYR A C 1
ATOM 757 O O . TYR A 1 95 ? -2.720 -2.069 13.903 1.00 96.12 95 TYR A O 1
ATOM 765 N N . ASP A 1 96 ? -1.827 -2.344 15.959 1.00 95.38 96 ASP A N 1
ATOM 766 C CA . ASP A 1 96 ? -1.077 -1.100 15.977 1.00 95.38 96 ASP A CA 1
ATOM 767 C C . ASP A 1 96 ? 0.320 -1.341 15.394 1.00 95.38 96 ASP A C 1
ATOM 769 O O . ASP A 1 96 ? 0.905 -2.420 15.529 1.00 95.38 96 ASP A O 1
ATOM 773 N N . ALA A 1 97 ? 0.881 -0.312 14.769 1.00 94.00 97 ALA A N 1
ATOM 774 C CA . ALA A 1 97 ? 2.235 -0.329 14.238 1.00 94.00 97 ALA A CA 1
ATOM 775 C C . ALA A 1 97 ? 3.118 0.610 15.059 1.00 94.00 97 ALA A C 1
ATOM 777 O O . ALA A 1 97 ? 2.801 1.789 15.212 1.00 94.00 97 ALA A O 1
ATOM 778 N N . ILE A 1 98 ? 4.257 0.112 15.535 1.00 94.38 98 ILE A N 1
ATOM 779 C CA . ILE A 1 98 ? 5.275 0.927 16.198 1.00 94.38 98 ILE A CA 1
ATOM 780 C C . ILE A 1 98 ? 6.538 0.976 15.342 1.00 94.38 98 ILE A C 1
ATOM 782 O O . ILE A 1 98 ? 7.111 -0.049 14.974 1.00 94.38 98 ILE A O 1
ATOM 786 N N . GLY A 1 99 ? 6.946 2.191 14.995 1.00 92.50 99 GLY A N 1
ATOM 787 C CA . GLY A 1 99 ? 8.167 2.466 14.255 1.00 92.50 99 GLY A CA 1
ATOM 788 C C . GLY A 1 99 ? 9.275 2.936 15.191 1.00 92.50 99 GLY A C 1
ATOM 789 O O . GLY A 1 99 ? 9.028 3.737 16.093 1.00 92.50 99 GLY A O 1
ATOM 790 N N . PHE A 1 100 ? 10.500 2.471 14.950 1.00 89.94 100 PHE A N 1
ATOM 791 C CA . PHE A 1 100 ? 11.690 2.906 15.679 1.00 89.94 100 PHE A CA 1
ATOM 792 C C . PHE A 1 100 ? 12.722 3.516 14.734 1.00 89.94 100 PHE A C 1
ATOM 794 O O . PHE A 1 100 ? 12.902 3.052 13.610 1.00 89.94 100 PHE A O 1
ATOM 801 N N . GLY A 1 101 ? 13.437 4.531 15.221 1.00 89.88 101 GLY A N 1
ATOM 802 C CA . GLY A 1 101 ? 14.520 5.182 14.487 1.00 89.88 101 GLY A CA 1
ATOM 803 C C . GLY A 1 101 ? 14.079 6.375 13.629 1.00 89.88 101 GLY A C 1
ATOM 804 O O . GLY A 1 101 ? 12.904 6.765 13.649 1.00 89.88 101 GLY A O 1
ATOM 805 N N . PRO A 1 102 ? 15.031 7.003 12.917 1.00 89.75 102 PRO A N 1
ATOM 806 C CA . PRO A 1 102 ? 14.745 8.126 12.032 1.00 89.75 102 PRO A CA 1
ATOM 807 C C . PRO A 1 102 ? 13.772 7.729 10.919 1.00 89.75 102 PRO A C 1
ATOM 809 O O . PRO A 1 102 ? 13.840 6.608 10.420 1.00 89.75 102 PRO A O 1
ATOM 812 N N . LEU A 1 103 ? 12.878 8.642 10.528 1.00 90.88 103 LEU A N 1
ATOM 813 C CA . LEU A 1 103 ? 11.858 8.434 9.481 1.00 90.88 103 LEU A CA 1
ATOM 814 C C . LEU A 1 103 ? 10.848 7.304 9.734 1.00 90.88 103 LEU A C 1
ATOM 816 O O . LEU A 1 103 ? 9.998 7.033 8.886 1.00 90.88 103 LEU A O 1
ATOM 820 N N . SER A 1 104 ? 10.904 6.648 10.889 1.00 93.19 104 SER A N 1
ATOM 821 C CA . SER A 1 104 ? 9.949 5.602 11.225 1.00 93.19 104 SER A CA 1
ATOM 822 C C . SER A 1 104 ? 8.542 6.166 11.430 1.00 93.19 104 SER A C 1
ATOM 824 O O . SER A 1 104 ? 8.356 7.320 11.823 1.00 93.19 104 SER A O 1
ATOM 826 N N . SER A 1 105 ? 7.531 5.341 11.163 1.00 94.00 105 SER A N 1
ATOM 827 C CA . SER A 1 105 ? 6.134 5.702 11.388 1.00 94.00 105 SER A CA 1
ATOM 828 C C . SER A 1 105 ? 5.483 4.768 12.392 1.00 94.00 105 SER A C 1
ATOM 830 O O . SER A 1 105 ? 5.615 3.554 12.262 1.00 94.00 105 SER A O 1
ATOM 832 N N . SER A 1 106 ? 4.727 5.331 13.329 1.00 95.00 106 SER A N 1
ATOM 833 C CA . SER A 1 106 ? 3.839 4.577 14.215 1.00 95.00 106 SER A CA 1
ATOM 834 C C . SER A 1 106 ? 2.384 4.903 13.897 1.00 95.00 106 SER A C 1
ATOM 836 O O . SER A 1 106 ? 2.076 6.016 13.475 1.00 95.00 106 SER A O 1
ATOM 838 N N . THR A 1 107 ? 1.479 3.946 14.050 1.00 96.00 107 THR A N 1
ATOM 839 C CA . THR A 1 107 ? 0.034 4.128 13.878 1.00 96.00 107 THR A CA 1
ATOM 840 C C . THR A 1 107 ? -0.684 3.385 14.992 1.00 96.00 107 THR A C 1
ATOM 842 O O . THR A 1 107 ? -0.442 2.197 15.176 1.00 96.00 107 THR A O 1
ATOM 845 N N . PHE A 1 108 ? -1.546 4.095 15.714 1.00 96.75 108 PHE A N 1
ATOM 846 C CA . PHE A 1 108 ? -2.324 3.560 16.825 1.00 96.75 108 PHE A CA 1
ATOM 847 C C . PHE A 1 108 ? -3.802 3.820 16.581 1.00 96.75 108 PHE A C 1
ATOM 849 O O . PHE A 1 108 ? -4.183 4.966 16.315 1.00 96.75 108 PHE A O 1
ATOM 856 N N . THR A 1 109 ? -4.632 2.793 16.702 1.00 96.50 109 THR A N 1
ATOM 857 C CA . THR A 1 109 ? -6.069 2.881 16.445 1.00 96.50 109 THR A CA 1
ATOM 858 C C . THR A 1 109 ? -6.859 2.663 17.731 1.00 96.50 109 THR A C 1
ATOM 860 O O . THR A 1 109 ? -6.665 1.697 18.457 1.00 96.50 109 THR A O 1
ATOM 863 N N . ASN A 1 110 ? -7.822 3.543 18.005 1.00 96.06 110 ASN A N 1
ATOM 864 C CA . ASN A 1 110 ? -8.817 3.356 19.055 1.00 96.06 110 ASN A CA 1
ATOM 865 C C . ASN A 1 110 ? -10.206 3.278 18.420 1.00 96.06 110 ASN A C 1
ATOM 867 O O . ASN A 1 110 ? -10.891 4.288 18.236 1.00 96.06 110 ASN A O 1
ATOM 871 N N . LEU A 1 111 ? -10.614 2.052 18.091 1.00 93.12 111 LEU A N 1
ATOM 872 C CA . LEU A 1 111 ? -11.890 1.775 17.433 1.00 93.12 111 LEU A CA 1
ATOM 873 C C . LEU A 1 111 ? -13.095 2.135 18.307 1.00 93.12 111 LEU A C 1
ATOM 875 O O . LEU A 1 111 ? -14.074 2.668 17.792 1.00 93.12 111 LEU A O 1
ATOM 879 N N . GLY A 1 112 ? -13.006 1.928 19.626 1.00 93.81 112 GLY A N 1
ATOM 880 C CA . GLY A 1 112 ? -14.085 2.269 20.562 1.00 93.81 112 GLY A CA 1
ATOM 881 C C . GLY A 1 112 ? -14.414 3.764 20.580 1.00 93.81 112 GLY A C 1
ATOM 882 O O . GLY A 1 112 ? -15.556 4.146 20.811 1.00 93.81 112 GLY A O 1
ATOM 883 N N . GLN A 1 113 ? -13.427 4.612 20.284 1.00 95.62 113 GLN A N 1
ATOM 884 C CA . GLN A 1 113 ? -13.590 6.063 20.145 1.00 95.62 113 GLN A CA 1
ATOM 885 C C . GLN A 1 113 ? -13.537 6.538 18.687 1.00 95.62 113 GLN A C 1
ATOM 887 O O . GLN A 1 113 ? -13.478 7.743 18.454 1.00 95.62 113 GLN A O 1
ATOM 892 N N . ARG A 1 114 ? -13.519 5.610 17.720 1.00 95.31 114 ARG A N 1
ATOM 893 C CA . ARG A 1 114 ? -13.448 5.872 16.273 1.00 95.31 114 ARG A CA 1
ATOM 894 C C . ARG A 1 114 ? -12.392 6.911 15.886 1.00 95.31 114 ARG A C 1
ATOM 896 O O . ARG A 1 114 ? -12.637 7.801 15.076 1.00 95.31 114 ARG A O 1
ATOM 903 N N . ARG A 1 115 ? -11.204 6.785 16.473 1.00 96.88 115 ARG A N 1
ATOM 904 C CA . ARG A 1 115 ? -10.066 7.675 16.220 1.00 96.88 115 ARG A CA 1
ATOM 905 C C . ARG A 1 115 ? -8.786 6.883 16.043 1.00 96.88 115 ARG A C 1
ATOM 907 O O . ARG A 1 115 ? -8.654 5.784 16.574 1.00 96.88 115 ARG A O 1
ATOM 914 N N . ALA A 1 116 ? -7.820 7.467 15.356 1.00 97.19 116 ALA A N 1
ATOM 915 C CA . ALA A 1 116 ? -6.466 6.935 15.293 1.00 97.19 116 ALA A CA 1
ATOM 916 C C . ALA A 1 116 ? -5.445 8.069 15.344 1.00 97.19 116 ALA A C 1
ATOM 918 O O . ALA A 1 116 ? -5.780 9.245 15.203 1.00 97.19 116 ALA A O 1
ATOM 919 N N . VAL A 1 117 ? -4.184 7.717 15.544 1.00 96.88 117 VAL A N 1
ATOM 920 C CA . VAL A 1 117 ? -3.058 8.643 15.462 1.00 96.88 117 VAL A CA 1
ATOM 921 C C . VAL A 1 117 ? -1.974 8.001 14.621 1.00 96.88 117 VAL A C 1
ATOM 923 O O . VAL A 1 117 ? -1.621 6.846 14.845 1.00 96.88 117 VAL A O 1
ATOM 926 N N . LYS A 1 118 ? -1.399 8.773 13.699 1.00 96.62 118 LYS A N 1
ATOM 927 C CA . LYS A 1 118 ? -0.134 8.430 13.053 1.00 96.62 118 LYS A CA 1
ATOM 928 C C . LYS A 1 118 ? 0.945 9.414 13.462 1.00 96.62 118 LYS A C 1
ATOM 930 O O . LYS A 1 118 ? 0.750 10.627 13.425 1.00 96.62 118 LYS A O 1
ATOM 935 N N . LEU A 1 119 ? 2.084 8.857 13.840 1.00 94.81 119 LEU A N 1
ATOM 936 C CA . LEU A 1 119 ? 3.304 9.577 14.168 1.00 94.81 119 LEU A CA 1
ATOM 937 C C . LEU A 1 119 ? 4.325 9.267 13.079 1.00 94.81 119 LEU A C 1
ATOM 939 O O . LEU A 1 119 ? 4.493 8.098 12.734 1.00 94.81 119 LEU A O 1
ATOM 943 N N . ALA A 1 120 ? 5.007 10.272 12.545 1.00 94.56 120 ALA A N 1
ATOM 944 C CA . ALA A 1 120 ? 6.147 10.073 11.656 1.00 94.56 120 ALA A CA 1
ATOM 945 C C . ALA A 1 120 ? 7.359 10.819 12.207 1.00 94.56 120 ALA A C 1
ATOM 947 O O . ALA A 1 120 ? 7.288 12.016 12.476 1.00 94.56 120 ALA A O 1
ATOM 948 N N . ARG A 1 121 ? 8.457 10.091 12.393 1.00 91.06 121 ARG A N 1
ATOM 949 C CA . ARG A 1 121 ? 9.686 10.609 12.986 1.00 91.06 121 ARG A CA 1
ATOM 950 C C . ARG A 1 121 ? 10.451 11.470 11.991 1.00 91.06 121 ARG A C 1
ATOM 952 O O . ARG A 1 121 ? 10.512 11.155 10.802 1.00 91.06 121 ARG A O 1
ATOM 959 N N . GLY A 1 122 ? 11.092 12.519 12.488 1.00 88.81 122 GLY A N 1
ATOM 960 C CA . GLY A 1 122 ? 12.045 13.311 11.723 1.00 88.81 122 GLY A CA 1
ATOM 961 C C . GLY A 1 122 ? 13.234 12.480 11.222 1.00 88.81 122 GLY A C 1
ATOM 962 O O . GLY A 1 122 ? 13.505 11.365 11.680 1.00 88.81 122 GLY A O 1
ATOM 963 N N . LYS A 1 123 ? 13.974 13.041 10.259 1.00 86.19 123 LYS A N 1
ATOM 964 C CA . LYS A 1 123 ? 15.198 12.431 9.707 1.00 86.19 123 LYS A CA 1
ATOM 965 C C . LYS A 1 123 ? 16.364 12.429 10.701 1.00 86.19 123 LYS A C 1
ATOM 967 O O . LYS A 1 123 ? 17.243 11.580 10.609 1.00 86.19 123 LYS A O 1
ATOM 972 N N . SER A 1 124 ? 16.382 13.389 11.618 1.00 81.31 124 SER A N 1
ATOM 973 C CA . SER A 1 124 ? 17.412 13.538 12.644 1.00 81.31 124 SER A CA 1
ATOM 974 C C . SER A 1 124 ? 16.811 13.241 14.013 1.00 81.31 124 SER A C 1
ATOM 976 O O . SER A 1 124 ? 15.665 13.603 14.274 1.00 81.31 124 SER A O 1
ATOM 978 N N . LEU A 1 125 ? 17.584 12.576 14.873 1.00 70.75 125 LEU A N 1
ATOM 979 C CA . LEU A 1 125 ? 17.216 12.275 16.261 1.00 70.75 125 LEU A CA 1
ATOM 980 C C . LEU A 1 125 ? 17.979 13.154 17.258 1.00 70.75 125 LEU A C 1
ATOM 982 O O . LEU A 1 125 ? 18.218 12.701 18.371 1.00 70.75 125 LEU A O 1
ATOM 986 N N . GLU A 1 126 ? 18.414 14.351 16.845 1.00 73.88 126 GLU A N 1
ATOM 987 C CA . GLU A 1 126 ? 19.198 15.323 17.631 1.00 73.88 126 GLU A CA 1
ATOM 988 C C . GLU A 1 126 ? 18.749 15.430 19.104 1.00 73.88 126 GLU A C 1
ATOM 990 O O . GLU A 1 126 ? 17.917 16.249 19.482 1.00 73.88 126 GLU A O 1
ATOM 995 N N . GLY A 1 127 ? 19.312 14.566 19.950 1.00 67.62 127 GLY A N 1
ATOM 996 C CA . GLY A 1 127 ? 19.195 14.569 21.407 1.00 67.62 127 GLY A CA 1
ATOM 997 C C . GLY A 1 127 ? 17.863 14.126 22.026 1.00 67.62 127 GLY A C 1
ATOM 998 O O . GLY A 1 127 ? 17.857 13.836 23.220 1.00 67.62 127 GLY A O 1
ATOM 999 N N . ALA A 1 128 ? 16.755 14.038 21.284 1.00 71.81 128 ALA A N 1
ATOM 1000 C CA . ALA A 1 128 ? 15.441 13.717 21.852 1.00 71.81 128 ALA A CA 1
ATOM 1001 C C . ALA A 1 128 ? 14.748 12.545 21.146 1.00 71.81 128 ALA A C 1
ATOM 1003 O O . ALA A 1 128 ? 14.795 12.398 19.926 1.00 71.81 128 ALA A O 1
ATOM 1004 N N . PHE A 1 129 ? 14.056 11.713 21.933 1.00 69.38 129 PHE A N 1
ATOM 1005 C CA . PHE A 1 129 ? 13.247 10.623 21.386 1.00 69.38 129 PHE A CA 1
ATOM 1006 C C . PHE A 1 129 ? 12.011 11.149 20.638 1.00 69.38 129 PHE A C 1
ATOM 1008 O O . PHE A 1 129 ? 11.581 10.519 19.684 1.00 69.38 129 PHE A O 1
ATOM 1015 N N . TRP A 1 130 ? 11.473 12.309 21.015 1.00 71.75 130 TRP A N 1
ATOM 1016 C CA . TRP A 1 130 ? 10.480 13.032 20.219 1.00 71.75 130 TRP A CA 1
ATOM 1017 C C . TRP A 1 130 ? 10.900 14.494 20.105 1.00 71.75 130 TRP A C 1
ATOM 1019 O O . TRP A 1 130 ? 11.362 15.079 21.085 1.00 71.75 130 TRP A O 1
ATOM 1029 N N . GLY A 1 131 ? 10.751 15.077 18.922 1.00 74.62 131 GLY A N 1
ATOM 1030 C CA . GLY A 1 131 ? 11.188 16.433 18.617 1.00 74.62 131 GLY A CA 1
ATOM 1031 C C . GLY A 1 131 ? 10.145 17.239 17.854 1.00 74.62 131 GLY A C 1
ATOM 1032 O O . GLY A 1 131 ? 9.179 16.711 17.311 1.00 74.62 131 GLY A O 1
ATOM 1033 N N . ALA A 1 132 ? 10.374 18.550 17.758 1.00 79.38 132 ALA A N 1
ATOM 1034 C CA . ALA A 1 132 ? 9.496 19.480 17.037 1.00 79.38 132 ALA A CA 1
ATOM 1035 C C . ALA A 1 132 ? 9.355 19.179 15.529 1.00 79.38 132 ALA A C 1
ATOM 1037 O O . ALA A 1 132 ? 8.506 19.767 14.861 1.00 79.38 132 ALA A O 1
ATOM 1038 N N . HIS A 1 133 ? 10.202 18.296 14.995 1.00 82.19 133 HIS A N 1
ATOM 1039 C CA . HIS A 1 133 ? 10.202 17.862 13.600 1.00 82.19 133 HIS A CA 1
ATOM 1040 C C . HIS A 1 133 ? 9.394 16.585 13.358 1.00 82.19 133 HIS A C 1
ATOM 1042 O O . HIS A 1 133 ? 9.231 16.189 12.204 1.00 82.19 133 HIS A O 1
ATOM 1048 N N . ASP A 1 134 ? 8.896 15.942 14.414 1.00 88.50 134 ASP A N 1
ATOM 1049 C CA . ASP A 1 134 ? 8.019 14.791 14.266 1.00 88.50 134 ASP A CA 1
ATOM 1050 C C . ASP A 1 134 ? 6.630 15.250 13.820 1.00 88.50 134 ASP A C 1
ATOM 1052 O O . ASP A 1 134 ? 6.079 16.243 14.302 1.00 88.50 134 ASP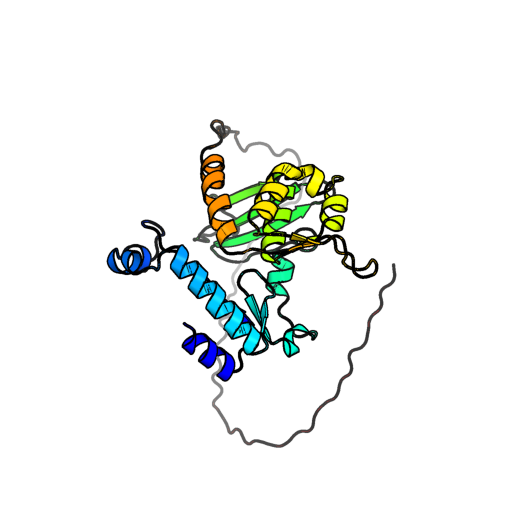 A O 1
ATOM 1056 N N . LEU A 1 135 ? 6.055 14.518 12.871 1.00 92.12 135 LEU A N 1
ATOM 1057 C CA . LEU A 1 135 ? 4.726 14.792 12.354 1.00 92.12 135 LEU A CA 1
ATOM 1058 C C . LEU A 1 135 ? 3.696 13.989 13.136 1.00 92.12 135 LEU A C 1
ATOM 1060 O O . LEU A 1 135 ? 3.837 12.781 13.334 1.00 92.12 135 LEU A O 1
ATOM 1064 N N . TYR A 1 136 ? 2.630 14.675 13.524 1.00 93.50 136 TYR A N 1
ATOM 1065 C CA . TYR A 1 136 ? 1.477 14.110 14.202 1.00 93.50 136 TYR A CA 1
ATOM 1066 C C . TYR A 1 136 ? 0.246 14.281 13.315 1.00 93.50 136 TYR A C 1
ATOM 1068 O O . TYR A 1 136 ? -0.077 15.399 12.909 1.00 93.50 136 TYR A O 1
ATOM 1076 N N . PHE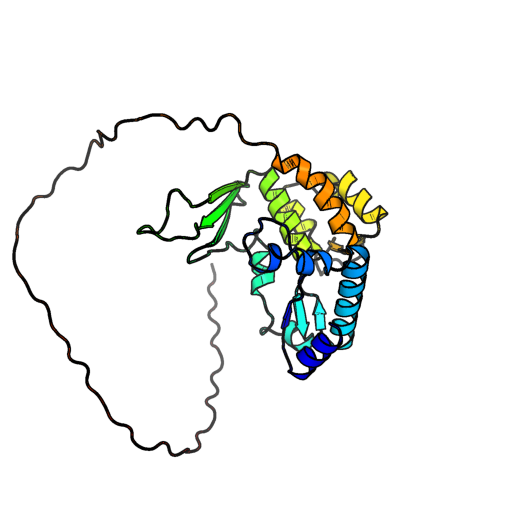 A 1 137 ? -0.446 13.182 13.027 1.00 95.94 137 PHE A N 1
ATOM 1077 C CA . PHE A 1 137 ? -1.694 13.190 12.275 1.00 95.94 137 PHE A CA 1
ATOM 1078 C C . PHE A 1 137 ? -2.804 12.509 13.090 1.00 95.94 137 PHE A C 1
ATOM 1080 O O . PHE A 1 137 ? -2.772 11.282 13.248 1.00 95.94 137 PHE A O 1
ATOM 1087 N N . PRO A 1 138 ? -3.772 13.273 13.625 1.00 97.31 138 PRO A N 1
ATOM 1088 C CA . PRO A 1 138 ? -4.959 12.708 14.245 1.00 97.31 138 PRO A CA 1
ATOM 1089 C C . PRO A 1 138 ? -5.967 12.319 13.160 1.00 97.31 138 PRO A C 1
ATOM 1091 O O . PRO A 1 138 ? -6.323 13.139 12.320 1.00 97.31 138 PRO A O 1
ATOM 1094 N N . TYR A 1 139 ? -6.450 11.083 13.200 1.00 97.25 139 TYR A N 1
ATOM 1095 C CA . TYR A 1 139 ? -7.566 10.633 12.375 1.00 97.25 139 TYR A CA 1
ATOM 1096 C C . TYR A 1 139 ? -8.865 10.831 13.151 1.00 97.25 139 TYR A C 1
ATOM 1098 O O . TYR A 1 139 ? -9.034 10.248 14.230 1.00 97.25 139 TYR A O 1
ATOM 1106 N N . GLY A 1 140 ? -9.783 11.616 12.587 1.00 96.94 140 GLY A N 1
ATOM 1107 C CA . GLY A 1 140 ? -11.189 11.569 12.980 1.00 96.94 140 GLY A CA 1
ATOM 1108 C C . GLY A 1 140 ? -11.877 10.314 12.439 1.00 96.94 140 GLY A C 1
ATOM 1109 O O . GLY A 1 140 ? -11.255 9.477 11.784 1.00 96.94 140 GLY A O 1
ATOM 1110 N N . GLU A 1 141 ? -13.181 10.189 12.674 1.00 96.31 141 GLU A N 1
ATOM 1111 C CA . GLU A 1 141 ? -13.946 9.029 12.204 1.00 96.31 141 GLU A CA 1
ATOM 1112 C C . GLU A 1 141 ? -13.922 8.897 10.671 1.00 96.31 141 GLU A C 1
ATOM 1114 O O . GLU A 1 141 ? -13.705 7.803 10.151 1.00 96.31 141 GLU A O 1
ATOM 1119 N N . GLU A 1 142 ? -14.094 10.000 9.937 1.00 95.56 142 GLU A N 1
ATOM 1120 C CA . GLU A 1 142 ? -14.042 9.994 8.469 1.00 95.56 142 GLU A CA 1
ATOM 1121 C C . GLU A 1 142 ? -12.651 9.594 7.952 1.00 95.56 142 GLU A C 1
ATOM 1123 O O . GLU A 1 142 ? -12.530 8.720 7.091 1.00 95.56 142 GLU A O 1
ATOM 1128 N N . ASP A 1 143 ? -11.587 10.151 8.536 1.00 96.06 143 ASP A N 1
ATOM 1129 C CA . ASP A 1 143 ? -10.217 9.797 8.162 1.00 96.06 143 ASP A CA 1
ATOM 1130 C C . ASP A 1 143 ? -9.901 8.337 8.505 1.00 96.06 143 ASP A C 1
ATOM 1132 O O . ASP A 1 143 ? -9.176 7.672 7.766 1.00 96.06 143 ASP A O 1
ATOM 1136 N N . LEU A 1 144 ? -10.448 7.810 9.605 1.00 95.62 144 LEU A N 1
ATOM 1137 C CA . LEU A 1 144 ? -10.283 6.412 9.996 1.00 95.62 144 LEU A CA 1
ATOM 1138 C C . LEU A 1 144 ? -10.956 5.466 8.992 1.00 95.62 144 LEU A C 1
ATOM 1140 O O . LEU A 1 144 ? -10.382 4.434 8.637 1.00 95.62 144 LEU A O 1
ATOM 1144 N N . ARG A 1 145 ? -12.132 5.834 8.471 1.00 95.44 145 ARG A N 1
ATOM 1145 C CA . ARG A 1 145 ? -12.789 5.097 7.379 1.00 95.44 145 ARG A CA 1
ATOM 1146 C C . ARG A 1 145 ? -11.913 5.069 6.131 1.00 95.44 145 ARG A C 1
ATOM 1148 O O . ARG A 1 145 ? -11.760 4.011 5.514 1.00 95.44 145 ARG A O 1
ATOM 1155 N N . LEU A 1 146 ? -11.308 6.201 5.769 1.00 94.12 146 LEU A N 1
ATOM 1156 C CA . LEU A 1 146 ? -10.377 6.281 4.641 1.00 94.12 146 LEU A CA 1
ATOM 1157 C C . LEU A 1 146 ? -9.094 5.482 4.898 1.00 94.12 146 LEU A C 1
ATOM 1159 O O . LEU A 1 146 ? -8.633 4.776 4.000 1.00 94.12 146 LEU A O 1
ATOM 1163 N N . LEU A 1 147 ? -8.545 5.528 6.113 1.00 94.00 147 LEU A N 1
ATOM 1164 C CA . LEU A 1 147 ? -7.386 4.732 6.516 1.00 94.00 147 LEU A CA 1
ATOM 1165 C C . LEU A 1 147 ? -7.675 3.239 6.337 1.00 94.00 147 LEU A C 1
ATOM 1167 O O . LEU A 1 147 ? -6.923 2.558 5.646 1.00 94.00 147 LEU A O 1
ATOM 1171 N N . PHE A 1 148 ? -8.785 2.741 6.885 1.00 94.94 148 PHE A N 1
ATOM 1172 C CA . PHE A 1 148 ? -9.179 1.340 6.738 1.00 94.94 148 PHE A CA 1
ATOM 1173 C C . PHE A 1 148 ? -9.356 0.948 5.264 1.00 94.94 148 PHE A C 1
ATOM 1175 O O . PHE A 1 148 ? -8.800 -0.052 4.811 1.00 94.94 148 PHE A O 1
ATOM 1182 N N . THR A 1 149 ? -10.089 1.760 4.497 1.00 93.56 149 THR A N 1
ATOM 1183 C CA . THR A 1 149 ? -10.397 1.483 3.084 1.00 93.56 149 THR A CA 1
ATOM 1184 C C . THR A 1 149 ? -9.122 1.435 2.241 1.00 93.56 149 THR A C 1
ATOM 1186 O O . THR A 1 149 ? -8.900 0.482 1.500 1.00 93.56 149 THR A O 1
ATOM 1189 N N . THR A 1 150 ? -8.242 2.430 2.380 1.00 91.62 150 THR A N 1
ATOM 1190 C CA . THR A 1 150 ? -6.995 2.517 1.600 1.00 91.62 150 THR A CA 1
ATOM 1191 C C . THR A 1 150 ? -5.989 1.431 1.969 1.00 91.62 150 THR A C 1
ATOM 1193 O O . THR A 1 150 ? -5.312 0.909 1.085 1.00 91.62 150 THR A O 1
ATOM 1196 N N . ARG A 1 151 ? -5.915 1.037 3.244 1.00 92.50 151 ARG A N 1
ATOM 1197 C CA . ARG A 1 151 ? -5.084 -0.090 3.687 1.00 92.50 151 ARG A CA 1
ATOM 1198 C C . ARG A 1 151 ? -5.625 -1.425 3.181 1.00 92.50 151 ARG A C 1
ATOM 1200 O O . ARG A 1 151 ? -4.867 -2.208 2.624 1.00 92.50 151 ARG A O 1
ATOM 1207 N N . SER A 1 152 ? -6.938 -1.625 3.245 1.00 92.25 152 SER A N 1
ATOM 1208 C CA . SER A 1 152 ? -7.597 -2.818 2.703 1.00 92.25 152 SER A CA 1
ATOM 1209 C C . SER A 1 152 ? -7.394 -2.960 1.187 1.00 92.25 152 SER A C 1
ATOM 1211 O O . SER A 1 152 ? -7.144 -4.054 0.686 1.00 92.25 152 SER A O 1
ATOM 1213 N N . LEU A 1 153 ? -7.401 -1.855 0.434 1.00 89.81 153 LEU A N 1
ATOM 1214 C CA . LEU A 1 153 ? -7.092 -1.884 -1.002 1.00 89.81 153 LEU A CA 1
ATOM 1215 C C . LEU A 1 153 ? -5.691 -2.439 -1.303 1.00 89.81 153 LEU A C 1
ATOM 1217 O O . LEU A 1 153 ? -5.524 -3.132 -2.305 1.00 89.81 153 LEU A O 1
ATOM 1221 N N . ALA A 1 154 ? -4.703 -2.203 -0.433 1.00 90.25 154 ALA A N 1
ATOM 1222 C CA . ALA A 1 154 ? -3.367 -2.781 -0.585 1.00 90.25 154 ALA A CA 1
ATOM 1223 C C . ALA A 1 154 ? -3.358 -4.313 -0.418 1.00 90.25 154 ALA A C 1
ATOM 1225 O O . ALA A 1 154 ? -2.483 -4.977 -0.965 1.00 90.25 154 ALA A O 1
ATOM 1226 N N . LEU A 1 155 ? -4.363 -4.883 0.255 1.00 91.00 155 LEU A N 1
ATOM 1227 C CA . LEU A 1 155 ? -4.605 -6.329 0.346 1.00 91.00 155 LEU A CA 1
ATOM 1228 C C . LEU A 1 155 ? -5.423 -6.877 -0.829 1.00 91.00 155 LEU A C 1
ATOM 1230 O O . LEU A 1 155 ? -5.836 -8.036 -0.807 1.00 91.00 155 LEU A O 1
ATOM 1234 N N . LEU A 1 156 ? -5.700 -6.048 -1.842 1.00 90.12 156 LEU A N 1
ATOM 1235 C CA . LEU A 1 156 ? -6.518 -6.386 -3.011 1.00 90.12 156 LEU A CA 1
ATOM 1236 C C . LEU A 1 156 ? -7.979 -6.730 -2.668 1.00 90.12 156 LEU A C 1
ATOM 1238 O O . LEU A 1 156 ? -8.696 -7.279 -3.513 1.00 90.12 156 LEU A O 1
ATOM 1242 N N . ARG A 1 157 ? -8.414 -6.438 -1.433 1.00 90.75 157 ARG A N 1
ATOM 1243 C CA . ARG A 1 157 ? -9.741 -6.775 -0.914 1.00 90.75 157 ARG A CA 1
ATOM 1244 C C . ARG A 1 157 ? -10.203 -5.836 0.189 1.00 90.75 157 ARG A C 1
ATOM 1246 O O . ARG A 1 157 ? -9.461 -5.585 1.128 1.00 90.75 157 ARG A O 1
ATOM 1253 N N . ILE A 1 158 ? -11.472 -5.434 0.153 1.00 91.50 158 ILE A N 1
ATOM 1254 C CA . ILE A 1 158 ? -12.130 -4.763 1.285 1.00 91.50 158 ILE A CA 1
ATOM 1255 C C . ILE A 1 158 ? -13.227 -5.678 1.842 1.00 91.50 158 ILE A C 1
ATOM 1257 O O . ILE A 1 158 ? -14.205 -5.918 1.131 1.00 91.50 158 ILE A O 1
ATOM 1261 N N . PRO A 1 159 ? -13.097 -6.203 3.076 1.00 91.12 159 PRO A N 1
ATOM 1262 C CA . PRO A 1 159 ? -14.146 -7.013 3.692 1.00 91.12 159 PRO A CA 1
ATOM 1263 C C . PRO A 1 159 ? -15.325 -6.132 4.140 1.00 91.12 159 PRO A C 1
ATOM 1265 O O . PRO A 1 159 ? -15.210 -5.388 5.117 1.00 91.12 159 PRO A O 1
ATOM 1268 N N . ARG A 1 160 ? -16.476 -6.219 3.456 1.00 91.94 160 ARG A N 1
ATOM 1269 C CA . ARG A 1 160 ? -17.677 -5.429 3.810 1.00 91.94 160 ARG A CA 1
ATOM 1270 C C . ARG A 1 160 ? -18.211 -5.695 5.222 1.00 91.94 160 ARG A C 1
ATOM 1272 O O . ARG A 1 160 ? -18.537 -4.710 5.881 1.00 91.94 160 ARG A O 1
ATOM 1279 N N . PRO A 1 161 ? -18.264 -6.948 5.731 1.00 92.62 161 PRO A N 1
ATOM 1280 C CA . PRO A 1 161 ? -18.716 -7.196 7.100 1.00 92.62 161 PRO A CA 1
ATOM 1281 C C . PRO A 1 161 ? -17.848 -6.471 8.126 1.00 92.62 161 PRO A C 1
ATOM 1283 O O . PRO A 1 161 ? -18.367 -5.731 8.947 1.00 92.62 161 PRO A O 1
ATOM 1286 N N . THR A 1 162 ? -16.521 -6.566 7.996 1.00 93.12 162 THR A N 1
ATOM 1287 C CA . THR A 1 162 ? -15.590 -5.847 8.876 1.00 93.12 162 THR A CA 1
ATOM 1288 C C . THR A 1 162 ? -15.785 -4.337 8.783 1.00 93.12 162 THR A C 1
ATOM 1290 O O . THR A 1 162 ? -15.836 -3.671 9.809 1.00 93.12 162 THR A O 1
ATOM 1293 N N . TYR A 1 163 ? -15.955 -3.782 7.579 1.00 94.38 163 TYR A N 1
ATOM 1294 C CA . TYR A 1 163 ? -16.249 -2.355 7.423 1.00 94.38 163 TYR A CA 1
ATOM 1295 C C . TYR A 1 163 ? -17.534 -1.949 8.163 1.00 94.38 163 TYR A C 1
ATOM 1297 O O . TYR A 1 163 ? -17.554 -0.959 8.897 1.00 94.38 163 TYR A O 1
ATOM 1305 N N . ARG A 1 164 ? -18.599 -2.739 8.000 1.00 95.06 164 ARG A N 1
ATOM 1306 C CA . ARG A 1 164 ? -19.895 -2.506 8.637 1.00 95.06 164 ARG A CA 1
ATOM 1307 C C . ARG A 1 164 ? -19.812 -2.607 10.154 1.00 95.06 164 ARG A C 1
ATOM 1309 O O . ARG A 1 164 ? -20.341 -1.733 10.829 1.00 95.06 164 ARG A O 1
ATOM 1316 N N . ASP A 1 165 ? -19.115 -3.606 10.680 1.00 94.31 165 ASP A N 1
ATOM 1317 C CA . ASP A 1 165 ? -18.931 -3.793 12.122 1.00 94.31 165 ASP A CA 1
ATOM 1318 C C . ASP A 1 165 ? -18.191 -2.605 12.753 1.00 94.31 165 ASP A C 1
ATOM 1320 O O . ASP A 1 165 ? -18.539 -2.151 13.843 1.00 94.31 165 ASP A O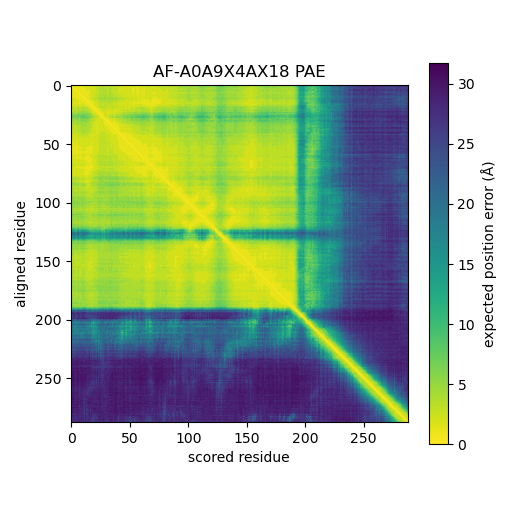 1
ATOM 1324 N N . LEU A 1 166 ? -17.194 -2.055 12.051 1.00 94.38 166 LEU A N 1
ATOM 1325 C CA . LEU A 1 166 ? -16.405 -0.922 12.537 1.00 94.38 166 LEU A CA 1
ATOM 1326 C C . LEU A 1 166 ? -17.170 0.407 12.494 1.00 94.38 166 LEU A C 1
ATOM 1328 O O . LEU A 1 166 ? -17.044 1.224 13.410 1.00 94.38 166 LEU A O 1
ATOM 1332 N N . PHE A 1 167 ? -17.942 0.648 11.431 1.00 95.38 167 PHE A N 1
ATOM 1333 C CA . PHE A 1 167 ? -18.492 1.978 11.140 1.00 95.38 167 PHE A CA 1
ATOM 1334 C C . PHE A 1 167 ? -20.020 2.066 11.204 1.00 95.38 167 PHE A C 1
ATOM 1336 O O . PHE A 1 167 ? -20.567 3.166 11.157 1.00 95.38 167 PHE A O 1
ATOM 1343 N N . GLY A 1 168 ? -20.714 0.938 11.358 1.00 95.38 168 GLY A N 1
ATOM 1344 C CA . GLY A 1 168 ? -22.173 0.859 11.443 1.00 95.38 168 GLY A CA 1
ATOM 1345 C C . GLY A 1 168 ? -22.905 1.128 10.125 1.00 95.38 168 GLY A C 1
ATOM 1346 O O . GLY A 1 168 ? -24.107 1.369 10.152 1.00 95.38 168 GLY A O 1
ATOM 1347 N N . VAL A 1 169 ? -22.204 1.120 8.988 1.00 95.62 169 VAL A N 1
ATOM 1348 C CA . VAL A 1 169 ? -22.762 1.382 7.650 1.00 95.62 169 VAL A CA 1
ATOM 1349 C C . VAL A 1 169 ? -22.150 0.428 6.631 1.00 95.62 169 VAL A C 1
ATOM 1351 O O . VAL A 1 169 ? -20.981 0.054 6.757 1.00 95.62 169 VAL A O 1
ATOM 1354 N N . ASP A 1 170 ? -22.917 0.012 5.623 1.00 94.12 170 ASP A N 1
ATOM 1355 C CA . ASP A 1 170 ? -22.361 -0.801 4.547 1.00 94.12 170 ASP A CA 1
ATOM 1356 C C . ASP A 1 170 ? -21.412 0.015 3.653 1.00 94.12 170 ASP A C 1
ATOM 1358 O O . ASP A 1 170 ? -21.646 1.187 3.356 1.00 94.12 170 ASP A O 1
ATOM 1362 N N . LEU A 1 171 ? -20.330 -0.617 3.190 1.00 92.69 171 LEU A N 1
ATOM 1363 C CA . LEU A 1 171 ? -19.345 0.029 2.318 1.00 92.69 171 LEU A CA 1
ATOM 1364 C C . LEU A 1 171 ? -19.979 0.553 1.014 1.00 92.69 171 LEU A C 1
ATOM 1366 O O . LEU A 1 171 ? -19.602 1.629 0.553 1.00 92.69 171 LEU A O 1
ATOM 1370 N N . VAL A 1 172 ? -20.924 -0.195 0.429 1.00 92.88 172 VAL A N 1
ATOM 1371 C CA . VAL A 1 172 ? -21.604 0.173 -0.825 1.00 92.88 172 VAL A CA 1
ATOM 1372 C C . VAL A 1 172 ? -22.573 1.323 -0.597 1.00 92.88 172 VAL A C 1
ATOM 1374 O O . VAL A 1 172 ? -22.632 2.234 -1.411 1.00 92.88 172 VAL A O 1
ATOM 1377 N N . GLU A 1 173 ? -23.279 1.338 0.530 1.00 93.94 173 GLU A N 1
ATOM 1378 C CA . GLU A 1 173 ? -24.128 2.476 0.901 1.00 93.94 173 GLU A CA 1
ATOM 1379 C C . GLU A 1 173 ? -23.293 3.746 1.089 1.00 93.94 173 GLU A C 1
ATOM 1381 O O . GLU A 1 173 ? -23.676 4.826 0.644 1.00 93.94 173 GLU A O 1
ATOM 1386 N N . HIS A 1 174 ? -22.119 3.616 1.710 1.00 93.94 174 HIS A N 1
ATOM 1387 C CA . HIS A 1 174 ? -21.275 4.759 2.026 1.00 93.94 174 HIS A CA 1
ATOM 1388 C C . HIS A 1 174 ? -20.502 5.306 0.810 1.00 93.94 174 HIS A C 1
ATOM 1390 O O . HIS A 1 174 ? -20.364 6.520 0.668 1.00 93.94 174 HIS A O 1
ATOM 1396 N N . PHE A 1 175 ? -20.013 4.437 -0.081 1.00 93.50 175 PHE A N 1
ATOM 1397 C CA . PHE A 1 175 ? -19.202 4.811 -1.250 1.00 93.50 175 PHE A CA 1
ATOM 1398 C C . PHE A 1 175 ? -19.850 4.428 -2.589 1.00 93.50 175 PHE A C 1
ATOM 1400 O O . PHE A 1 175 ? -19.138 4.157 -3.556 1.00 93.50 175 PHE A O 1
ATOM 1407 N N . GLY A 1 176 ? -21.183 4.392 -2.659 1.00 93.31 176 GLY A N 1
ATOM 1408 C CA . GLY A 1 176 ? -21.924 3.834 -3.798 1.00 93.31 176 GLY A CA 1
ATOM 1409 C C . GLY A 1 176 ? -21.479 4.378 -5.151 1.00 93.31 176 GLY A C 1
ATOM 1410 O O . GLY A 1 176 ? -21.077 3.608 -6.016 1.00 93.31 176 GLY A O 1
ATOM 1411 N N . ALA A 1 177 ? -21.421 5.704 -5.300 1.00 94.44 177 ALA A N 1
ATOM 1412 C CA . ALA A 1 177 ? -20.999 6.336 -6.551 1.00 94.44 177 ALA A CA 1
ATOM 1413 C C . ALA A 1 177 ? -19.539 6.017 -6.929 1.00 94.44 177 ALA A C 1
ATOM 1415 O O . ALA A 1 177 ? -19.197 5.909 -8.105 1.00 94.44 177 ALA A O 1
ATOM 1416 N N . GLN A 1 178 ? -18.644 5.892 -5.945 1.00 92.00 178 GLN A N 1
ATOM 1417 C CA . GLN A 1 178 ? -17.243 5.548 -6.178 1.00 92.00 178 GLN A CA 1
ATOM 1418 C C . GLN A 1 178 ? -17.097 4.077 -6.566 1.00 92.00 178 GLN A C 1
ATOM 1420 O O . GLN A 1 178 ? -16.315 3.782 -7.465 1.00 92.00 178 GLN A O 1
ATOM 1425 N N . ILE A 1 179 ? -17.836 3.183 -5.904 1.00 90.44 179 ILE A N 1
ATOM 1426 C CA . ILE A 1 179 ? -17.842 1.742 -6.176 1.00 90.44 179 ILE A CA 1
ATOM 1427 C C . ILE A 1 179 ? -18.426 1.470 -7.563 1.00 90.44 179 ILE A C 1
ATOM 1429 O O . ILE A 1 179 ? -17.765 0.826 -8.372 1.00 90.44 179 ILE A O 1
ATOM 1433 N N . GLU A 1 180 ? -19.575 2.060 -7.888 1.00 90.00 180 GLU A N 1
ATOM 1434 C CA . GLU A 1 180 ? -20.180 1.968 -9.220 1.00 90.00 180 GLU A CA 1
ATOM 1435 C C . GLU A 1 180 ? -19.196 2.423 -10.307 1.00 90.00 180 GLU A C 1
ATOM 1437 O O . GLU A 1 180 ? -18.995 1.730 -11.303 1.00 90.00 180 GLU A O 1
ATOM 1442 N N . ALA A 1 181 ? -18.503 3.547 -10.095 1.00 89.12 181 ALA A N 1
ATOM 1443 C CA . ALA A 1 181 ? -17.539 4.060 -11.064 1.00 89.12 181 ALA A CA 1
ATOM 1444 C C . ALA A 1 181 ? -16.344 3.114 -11.291 1.00 89.12 181 ALA A C 1
ATOM 1446 O O . ALA A 1 181 ? -15.903 2.946 -12.430 1.00 89.12 181 ALA A O 1
ATOM 1447 N N . ILE A 1 182 ? -15.794 2.499 -10.236 1.00 87.38 182 ILE A N 1
ATOM 1448 C CA . ILE A 1 182 ? -14.660 1.569 -10.382 1.00 87.38 182 ILE A CA 1
ATOM 1449 C C . ILE A 1 182 ? -15.091 0.202 -10.925 1.00 87.38 182 ILE A C 1
ATOM 1451 O O . ILE A 1 182 ? -14.309 -0.431 -11.636 1.00 87.38 182 ILE A O 1
ATOM 1455 N N . GLU A 1 183 ? -16.316 -0.244 -10.644 1.00 87.44 183 GLU A N 1
ATOM 1456 C CA . GLU A 1 183 ? -16.890 -1.452 -11.240 1.00 87.44 183 GLU A CA 1
ATOM 1457 C C . GLU A 1 183 ? -17.194 -1.258 -12.724 1.00 87.44 183 GLU A C 1
ATOM 1459 O O . GLU A 1 183 ? -16.786 -2.082 -13.541 1.00 87.44 183 GLU A O 1
ATOM 1464 N N . ALA A 1 184 ? -17.815 -0.134 -13.098 1.00 87.88 184 ALA A N 1
ATOM 1465 C CA . ALA A 1 184 ? -18.079 0.223 -14.492 1.00 87.88 184 ALA A CA 1
ATOM 1466 C C . ALA A 1 184 ? -16.782 0.343 -15.309 1.00 87.88 184 ALA A C 1
ATOM 1468 O O . ALA A 1 184 ? -16.736 -0.023 -16.482 1.00 87.88 184 ALA A O 1
ATOM 1469 N N . ALA A 1 185 ? -15.696 0.796 -14.676 1.00 82.44 185 ALA A N 1
ATOM 1470 C CA . ALA A 1 185 ? -14.363 0.820 -15.273 1.00 82.44 185 ALA A CA 1
ATOM 1471 C C . ALA A 1 185 ? -13.671 -0.563 -15.310 1.00 82.44 185 ALA A C 1
ATOM 1473 O O . ALA A 1 185 ? -12.531 -0.673 -15.767 1.00 82.44 185 ALA A O 1
ATOM 1474 N N . GLY A 1 186 ? -14.316 -1.619 -14.802 1.00 83.38 186 GLY A N 1
ATOM 1475 C CA . GLY A 1 186 ? -13.771 -2.975 -14.724 1.00 83.38 186 GLY A CA 1
ATOM 1476 C C . GLY A 1 186 ? -12.538 -3.088 -13.826 1.00 83.38 186 GLY A C 1
ATOM 1477 O O . GLY A 1 186 ? -11.738 -4.015 -13.986 1.00 83.38 186 GLY A O 1
ATOM 1478 N N . LEU A 1 187 ? -12.342 -2.122 -12.924 1.00 80.31 187 LEU A N 1
ATOM 1479 C CA . LEU A 1 187 ? -11.188 -2.060 -12.036 1.00 80.31 187 LEU A CA 1
ATOM 1480 C C . LEU A 1 187 ? -11.385 -2.965 -10.837 1.00 80.31 187 LEU A C 1
ATOM 1482 O O . LEU A 1 187 ? -10.424 -3.615 -10.439 1.00 80.31 187 LEU A O 1
ATOM 1486 N N . ALA A 1 188 ? -12.617 -3.033 -10.339 1.00 87.06 188 ALA A N 1
ATOM 1487 C CA . ALA A 1 188 ? -13.013 -3.887 -9.243 1.00 87.06 188 ALA A CA 1
ATOM 1488 C C . ALA A 1 188 ? -14.290 -4.673 -9.571 1.00 87.06 188 ALA A C 1
ATOM 1490 O O . ALA A 1 188 ? -14.962 -4.404 -10.566 1.00 87.06 188 ALA A O 1
ATOM 1491 N N . ARG A 1 189 ? -14.598 -5.666 -8.741 1.00 87.88 189 ARG A N 1
ATOM 1492 C CA . ARG A 1 189 ? -15.848 -6.429 -8.766 1.00 87.88 189 ARG A CA 1
ATOM 1493 C C . ARG A 1 189 ? -16.369 -6.572 -7.347 1.00 87.88 189 ARG A C 1
ATOM 1495 O O . ARG A 1 189 ? -15.577 -6.907 -6.461 1.00 87.88 189 ARG A O 1
ATOM 1502 N N . LEU A 1 190 ? -17.664 -6.365 -7.154 1.00 87.62 190 LEU A N 1
ATOM 1503 C CA . LEU A 1 190 ? -18.391 -6.817 -5.980 1.00 87.62 190 LEU A CA 1
ATOM 1504 C C . LEU A 1 190 ? -18.660 -8.318 -6.111 1.00 87.62 190 LEU A C 1
ATOM 1506 O O . LEU A 1 190 ? -19.336 -8.778 -7.027 1.00 87.62 190 LEU A O 1
ATOM 1510 N N . ASP A 1 191 ? -18.084 -9.089 -5.199 1.00 81.31 191 ASP A N 1
ATOM 1511 C CA . ASP A 1 191 ? -18.345 -10.521 -5.076 1.00 81.31 191 ASP A CA 1
ATOM 1512 C C . ASP A 1 191 ? -19.546 -10.719 -4.139 1.00 81.31 191 ASP A C 1
ATOM 1514 O O . ASP A 1 191 ? -19.428 -10.404 -2.955 1.00 81.31 191 ASP A O 1
ATOM 1518 N N . ALA A 1 192 ? -20.689 -11.160 -4.676 1.00 67.19 192 ALA A N 1
ATOM 1519 C CA . ALA A 1 192 ? -21.914 -11.444 -3.914 1.00 67.19 192 ALA A CA 1
ATOM 1520 C C . ALA A 1 192 ? -22.080 -12.941 -3.568 1.00 67.19 192 ALA A C 1
ATOM 1522 O O . ALA A 1 192 ? -22.915 -13.283 -2.734 1.00 67.19 192 ALA A O 1
ATOM 1523 N N . ASP A 1 193 ? -21.287 -13.826 -4.192 1.00 47.88 193 ASP A N 1
ATOM 1524 C CA . ASP A 1 193 ? -21.516 -15.283 -4.226 1.00 47.88 193 ASP A CA 1
ATOM 1525 C C . ASP A 1 193 ? -20.431 -16.110 -3.503 1.00 47.88 193 ASP A C 1
ATOM 1527 O O . ASP A 1 193 ? -20.396 -17.342 -3.600 1.00 47.88 193 ASP A O 1
ATOM 1531 N N . ALA A 1 194 ? -19.524 -15.489 -2.745 1.00 48.00 194 ALA A N 1
ATOM 1532 C CA . ALA A 1 194 ? -18.567 -16.255 -1.949 1.00 48.00 194 ALA A CA 1
ATOM 1533 C C . ALA A 1 194 ? -19.266 -16.879 -0.719 1.00 48.00 194 ALA A C 1
ATOM 1535 O O . ALA A 1 194 ? -19.785 -16.188 0.152 1.00 48.00 194 ALA A O 1
ATOM 1536 N N . ALA A 1 195 ? -19.287 -18.215 -0.663 1.00 34.97 195 ALA A N 1
ATOM 1537 C CA . ALA A 1 195 ? -20.116 -19.001 0.253 1.00 34.97 195 ALA A CA 1
ATOM 1538 C C . ALA A 1 195 ? -20.051 -18.597 1.757 1.00 34.97 195 ALA A C 1
ATOM 1540 O O . ALA A 1 195 ? -18.983 -18.234 2.262 1.00 34.97 195 ALA A O 1
ATOM 1541 N N . PRO A 1 196 ? -21.147 -18.792 2.531 1.00 35.19 196 PRO A N 1
ATOM 1542 C CA . PRO A 1 196 ? -21.367 -18.188 3.860 1.00 35.19 196 PRO A CA 1
ATOM 1543 C C . PRO A 1 196 ? -20.400 -18.612 4.978 1.00 35.19 196 PRO A C 1
ATOM 1545 O O . PRO A 1 196 ? -20.355 -17.979 6.030 1.00 35.19 196 PRO A O 1
ATOM 1548 N N . HIS A 1 197 ? -19.623 -19.681 4.785 1.00 29.09 197 HIS A N 1
ATOM 1549 C CA . HIS A 1 197 ? -18.658 -20.172 5.780 1.00 29.09 197 HIS A CA 1
ATOM 1550 C C . HIS A 1 197 ? -17.234 -19.632 5.586 1.00 29.09 197 HIS A C 1
ATOM 1552 O O . HIS A 1 197 ? -16.336 -19.952 6.363 1.00 29.09 197 HIS A O 1
ATOM 1558 N N . ALA A 1 198 ? -17.037 -18.742 4.612 1.00 29.83 198 ALA A N 1
ATOM 1559 C CA . ALA A 1 198 ? -15.869 -17.882 4.513 1.00 29.83 198 ALA A CA 1
ATOM 1560 C C . ALA A 1 198 ? -16.360 -16.441 4.317 1.00 29.83 198 ALA A C 1
ATOM 1562 O O . ALA A 1 198 ? -16.563 -16.021 3.190 1.00 29.83 198 ALA A O 1
ATOM 1563 N N . ALA A 1 199 ? -16.568 -15.699 5.409 1.00 29.58 199 ALA A N 1
ATOM 1564 C CA . ALA A 1 199 ? -17.055 -14.312 5.438 1.00 29.58 199 ALA A CA 1
ATOM 1565 C C . ALA A 1 199 ? -16.503 -13.418 4.306 1.00 29.58 199 ALA A C 1
ATOM 1567 O O . ALA A 1 199 ? -15.392 -12.900 4.449 1.00 29.58 199 ALA A O 1
ATOM 1568 N N . ARG A 1 200 ? -17.213 -13.247 3.177 1.00 39.19 200 ARG A N 1
ATOM 1569 C CA . ARG A 1 200 ? -16.685 -12.508 2.014 1.00 39.19 200 ARG A CA 1
ATOM 1570 C C . ARG A 1 200 ? -17.788 -11.930 1.115 1.00 39.19 200 ARG A C 1
ATOM 1572 O O . ARG A 1 200 ? -18.173 -12.573 0.159 1.00 39.19 200 ARG A O 1
ATOM 1579 N N . ASP A 1 201 ? -18.135 -10.662 1.325 1.00 40.50 201 ASP A N 1
ATOM 1580 C CA . ASP A 1 201 ? -18.379 -9.769 0.188 1.00 40.50 201 ASP A CA 1
ATOM 1581 C C . ASP A 1 201 ? -17.114 -8.931 0.019 1.00 40.50 201 ASP A C 1
ATOM 1583 O O . ASP A 1 201 ? -16.712 -8.201 0.937 1.00 40.50 201 ASP A O 1
ATOM 1587 N N . VAL A 1 202 ? -16.434 -9.087 -1.113 1.00 48.09 202 VAL A N 1
ATOM 1588 C CA . VAL A 1 202 ? -15.114 -8.498 -1.321 1.00 48.09 202 VAL A CA 1
ATOM 1589 C C . VAL A 1 202 ? -15.112 -7.663 -2.585 1.00 48.09 202 VAL A C 1
ATOM 1591 O O . VAL A 1 202 ? -15.346 -8.187 -3.668 1.00 48.09 202 VAL A O 1
ATOM 1594 N N . LEU A 1 203 ? -14.727 -6.394 -2.457 1.00 47.69 203 LEU A N 1
ATOM 1595 C CA . LEU A 1 203 ? -14.280 -5.609 -3.601 1.00 47.69 203 LEU A CA 1
ATOM 1596 C C . LEU A 1 203 ? -12.904 -6.134 -4.048 1.00 47.69 203 LEU A C 1
ATOM 1598 O O . LEU A 1 203 ? -11.915 -5.883 -3.357 1.00 47.69 203 LEU A O 1
ATOM 1602 N N . ARG A 1 204 ? -12.834 -6.897 -5.149 1.00 52.09 204 ARG A N 1
ATOM 1603 C CA . ARG A 1 204 ? -11.570 -7.430 -5.703 1.00 52.09 204 ARG A CA 1
ATOM 1604 C C . ARG A 1 204 ? -11.184 -6.730 -6.989 1.00 52.09 204 ARG A C 1
ATOM 1606 O O . ARG A 1 204 ? -12.019 -6.572 -7.871 1.00 52.09 204 ARG A O 1
ATOM 1613 N N . GLY A 1 205 ? -9.893 -6.465 -7.143 1.00 47.22 205 GLY A N 1
ATOM 1614 C CA . GLY A 1 205 ? -9.314 -5.956 -8.379 1.00 47.22 205 GLY A CA 1
ATOM 1615 C C . GLY A 1 205 ? -8.767 -4.548 -8.200 1.00 47.22 205 GLY A C 1
ATOM 1616 O O . GLY A 1 205 ? -9.482 -3.606 -7.877 1.00 47.22 205 GLY A O 1
ATOM 1617 N N . LEU A 1 206 ? -7.467 -4.418 -8.425 1.00 48.34 206 LEU A N 1
ATOM 1618 C CA . LEU A 1 206 ? -6.859 -3.176 -8.864 1.00 48.34 206 LEU A CA 1
ATOM 1619 C C . LEU A 1 206 ? -6.191 -3.521 -10.191 1.00 48.34 206 LEU A C 1
ATOM 1621 O O . LEU A 1 206 ? -5.095 -4.073 -10.225 1.00 48.34 206 LEU A O 1
ATOM 1625 N N . ARG A 1 207 ? -6.880 -3.260 -11.303 1.00 51.44 207 ARG A N 1
ATOM 1626 C CA . ARG A 1 207 ? -6.187 -3.106 -12.591 1.00 51.44 207 ARG A CA 1
ATOM 1627 C C . ARG A 1 207 ? -5.470 -1.754 -12.561 1.00 51.44 207 ARG A C 1
ATOM 1629 O O . ARG A 1 207 ? -5.990 -0.831 -11.931 1.00 51.44 207 ARG A O 1
ATOM 1636 N N . CYS A 1 208 ? -4.317 -1.593 -13.223 1.00 45.72 208 CYS A N 1
ATOM 1637 C CA . CYS A 1 208 ? -3.520 -0.359 -13.073 1.00 45.72 208 CYS A CA 1
ATOM 1638 C C . CYS A 1 208 ? -4.296 0.933 -13.410 1.00 45.72 208 CYS A C 1
ATOM 1640 O O . CYS A 1 208 ? -3.934 2.010 -12.942 1.00 45.72 208 CYS A O 1
ATOM 1642 N N . GLY A 1 209 ? -5.418 0.845 -14.137 1.00 41.25 209 GLY A N 1
ATOM 1643 C CA . GLY A 1 209 ? -6.335 1.966 -14.360 1.00 41.25 209 GLY A CA 1
ATOM 1644 C C . GLY A 1 209 ? -6.905 2.615 -13.084 1.00 41.25 209 GLY A C 1
ATOM 1645 O O . GLY A 1 209 ? -7.244 3.796 -13.120 1.00 41.25 209 GLY A O 1
ATOM 1646 N N . ALA A 1 210 ? -6.938 1.928 -11.936 1.00 45.78 210 ALA A N 1
ATOM 1647 C CA . ALA A 1 210 ? -7.376 2.516 -10.663 1.00 45.78 210 ALA A CA 1
ATOM 1648 C C . ALA A 1 210 ? -6.444 3.634 -10.164 1.00 45.78 210 ALA A C 1
ATOM 1650 O O . ALA A 1 210 ? -6.901 4.596 -9.539 1.00 45.78 210 ALA A O 1
ATOM 1651 N N . PHE A 1 211 ? -5.157 3.585 -10.526 1.00 43.25 211 PHE A N 1
ATOM 1652 C CA . PHE A 1 211 ? -4.192 4.638 -10.198 1.00 43.25 211 PHE A CA 1
ATOM 1653 C C . PHE A 1 211 ? -4.456 5.953 -10.964 1.00 43.25 211 PHE A C 1
ATOM 1655 O O . PHE A 1 211 ? -4.178 7.037 -10.440 1.00 43.25 211 PHE A O 1
ATOM 1662 N N . ARG A 1 212 ? -5.068 5.902 -12.163 1.00 42.19 212 ARG A N 1
ATOM 1663 C CA . ARG A 1 212 ? -5.456 7.109 -12.934 1.00 42.19 212 ARG A CA 1
ATOM 1664 C C . ARG A 1 212 ? -6.539 7.940 -12.232 1.00 42.19 212 ARG A C 1
ATOM 1666 O O . ARG A 1 212 ? -6.543 9.163 -12.358 1.00 42.19 212 ARG A O 1
ATOM 1673 N N . LEU A 1 213 ? -7.459 7.300 -11.507 1.00 40.31 213 LEU A N 1
ATOM 1674 C CA . LEU A 1 213 ? -8.588 7.975 -10.847 1.00 40.31 213 LEU A CA 1
ATOM 1675 C C . LEU A 1 213 ? -8.207 8.568 -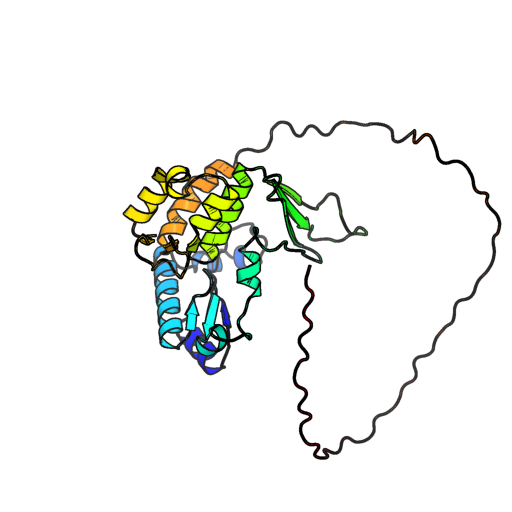9.482 1.00 40.31 213 LEU A C 1
ATOM 1677 O O . LEU A 1 213 ? -8.627 9.683 -9.161 1.00 40.31 213 LEU A O 1
ATOM 1681 N N . ALA A 1 214 ? -7.366 7.874 -8.707 1.00 42.56 214 ALA A N 1
ATOM 1682 C CA . ALA A 1 214 ? -6.923 8.342 -7.390 1.00 42.56 214 ALA A CA 1
ATOM 1683 C C . ALA A 1 214 ? -6.055 9.617 -7.469 1.00 42.56 214 ALA A C 1
ATOM 1685 O O . ALA A 1 214 ? -6.202 10.529 -6.652 1.00 42.56 214 ALA A O 1
ATOM 1686 N N . THR A 1 215 ? -5.206 9.732 -8.493 1.00 42.22 215 THR A N 1
ATOM 1687 C CA . THR A 1 215 ? -4.287 10.872 -8.672 1.00 42.22 215 THR A CA 1
ATOM 1688 C C . THR A 1 215 ? -5.001 12.170 -9.064 1.00 42.22 215 THR A C 1
ATOM 1690 O O . THR A 1 215 ? -4.633 13.240 -8.576 1.00 42.22 215 THR A O 1
ATOM 1693 N N . ARG A 1 216 ? -6.080 12.106 -9.861 1.00 39.81 216 ARG A N 1
ATOM 1694 C CA . ARG A 1 216 ? -6.848 13.305 -10.255 1.00 39.81 216 ARG A CA 1
ATOM 1695 C C . ARG A 1 216 ? -7.661 13.920 -9.111 1.00 39.81 216 ARG A C 1
ATOM 1697 O O . ARG A 1 216 ? -7.806 15.138 -9.078 1.00 39.81 216 ARG A O 1
ATOM 1704 N N . ARG A 1 217 ? -8.175 13.120 -8.165 1.00 39.09 217 ARG A N 1
ATOM 1705 C CA . ARG A 1 217 ? -8.940 13.637 -7.009 1.00 39.09 217 ARG A CA 1
ATOM 1706 C C . ARG A 1 217 ? -8.069 13.954 -5.787 1.00 39.09 217 ARG A C 1
ATOM 1708 O O . ARG A 1 217 ? -8.366 14.917 -5.087 1.00 39.09 217 ARG A O 1
ATOM 1715 N N . GLY A 1 218 ? -6.967 13.232 -5.560 1.00 34.66 218 GLY A N 1
ATOM 1716 C CA . GLY A 1 218 ? -6.043 13.505 -4.445 1.00 34.66 218 GLY A CA 1
ATOM 1717 C C . GLY A 1 218 ? -5.407 14.904 -4.490 1.00 34.66 218 GLY A C 1
ATOM 1718 O O . GLY A 1 218 ? -5.221 15.535 -3.448 1.00 34.66 218 GLY A O 1
ATOM 1719 N N . ALA A 1 219 ? -5.184 15.453 -5.690 1.00 37.81 219 ALA A N 1
ATOM 1720 C CA . ALA A 1 219 ? -4.697 16.823 -5.882 1.00 37.81 219 ALA A CA 1
ATOM 1721 C C . ALA A 1 219 ? -5.645 17.910 -5.324 1.00 37.81 219 ALA A C 1
ATOM 1723 O O . ALA A 1 219 ? -5.202 19.026 -5.044 1.00 37.81 219 ALA A O 1
ATOM 1724 N N . ALA A 1 220 ? -6.932 17.594 -5.128 1.00 38.59 220 ALA A N 1
ATOM 1725 C CA . ALA A 1 220 ? -7.910 18.505 -4.534 1.00 38.59 220 ALA A CA 1
ATOM 1726 C C . ALA A 1 220 ? -7.857 18.516 -2.993 1.00 38.59 220 ALA A C 1
ATOM 1728 O O . ALA A 1 220 ? -8.138 19.544 -2.378 1.00 38.59 220 ALA A O 1
ATOM 1729 N N . TYR A 1 221 ? -7.445 17.409 -2.363 1.00 36.31 221 TYR A N 1
ATOM 1730 C CA . TYR A 1 221 ? -7.350 17.296 -0.901 1.00 36.31 221 TYR A CA 1
ATOM 1731 C C . TYR A 1 221 ? -6.087 17.970 -0.339 1.00 36.31 221 TYR A C 1
ATOM 1733 O O . TYR A 1 221 ? -6.129 18.585 0.724 1.00 36.31 221 TYR A O 1
ATOM 1741 N N . GLY A 1 222 ? -4.975 17.949 -1.084 1.00 36.41 222 GLY A N 1
ATOM 1742 C CA . GLY A 1 222 ? -3.686 18.513 -0.651 1.00 36.41 222 GLY A CA 1
ATOM 1743 C C . GLY A 1 222 ? -3.605 20.046 -0.565 1.00 36.41 222 GLY A C 1
ATOM 1744 O O . GLY A 1 222 ? -2.565 20.571 -0.174 1.00 36.41 222 GLY A O 1
ATOM 1745 N N . ARG A 1 223 ? -4.665 20.789 -0.924 1.00 39.12 223 ARG A N 1
ATOM 1746 C CA . ARG A 1 223 ? -4.669 22.269 -0.913 1.00 39.12 223 ARG A CA 1
ATOM 1747 C C . ARG A 1 223 ? -5.356 22.909 0.293 1.00 39.12 223 ARG A C 1
ATOM 1749 O O . ARG A 1 223 ? -5.350 24.133 0.397 1.00 39.12 223 ARG A O 1
ATOM 1756 N N . ARG A 1 224 ? -5.904 22.135 1.233 1.00 37.84 224 ARG A N 1
ATOM 1757 C CA . ARG A 1 224 ? -6.367 22.689 2.515 1.00 37.84 224 ARG A CA 1
ATOM 1758 C C . ARG A 1 224 ? -5.223 22.670 3.527 1.00 37.84 224 ARG A C 1
ATOM 1760 O O . ARG A 1 224 ? -5.136 21.780 4.365 1.00 37.84 224 ARG A O 1
ATOM 1767 N N . ARG A 1 225 ? -4.342 23.676 3.470 1.00 39.72 225 ARG A N 1
ATOM 1768 C CA . ARG A 1 225 ? -3.600 24.071 4.679 1.00 39.72 225 ARG A CA 1
ATOM 1769 C C . ARG A 1 225 ? -4.637 24.541 5.708 1.00 39.72 225 ARG A C 1
ATOM 1771 O O . ARG A 1 225 ? -5.498 25.337 5.330 1.00 39.72 225 ARG A O 1
ATOM 1778 N N . PRO A 1 226 ? -4.578 24.111 6.979 1.00 40.28 226 PRO A N 1
ATOM 1779 C CA . PRO A 1 226 ? -5.348 24.764 8.026 1.00 40.28 226 PRO A CA 1
ATOM 1780 C C . PRO A 1 226 ? -4.871 26.217 8.090 1.00 40.28 226 PRO A C 1
ATOM 1782 O O . PRO A 1 226 ? -3.715 26.473 8.426 1.00 40.28 226 PRO A O 1
ATOM 1785 N N . ALA A 1 227 ? -5.732 27.162 7.720 1.00 41.75 227 ALA A N 1
ATOM 1786 C CA . ALA A 1 227 ? -5.411 28.585 7.760 1.00 41.75 227 ALA A CA 1
ATOM 1787 C C . ALA A 1 227 ? -5.261 29.123 9.199 1.00 41.75 227 ALA A C 1
ATOM 1789 O O . ALA A 1 227 ? -4.783 30.236 9.371 1.00 41.75 227 ALA A O 1
ATOM 1790 N N . ASP A 1 228 ? -5.585 28.33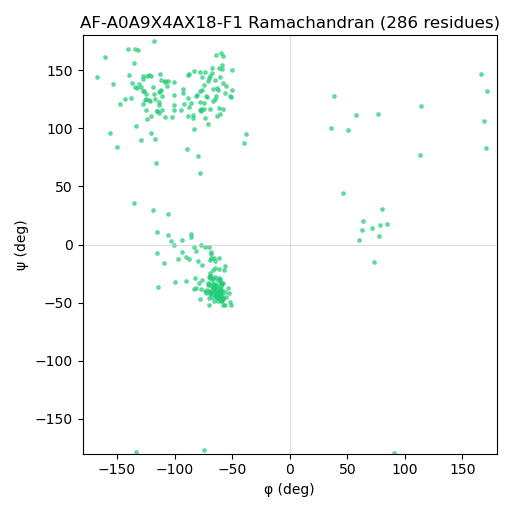0 10.230 1.00 38.91 228 ASP A N 1
ATOM 1791 C CA . ASP A 1 228 ? -5.714 28.817 11.609 1.00 38.91 228 ASP A CA 1
ATOM 1792 C C . ASP A 1 228 ? -5.052 27.935 12.679 1.00 38.91 228 ASP A C 1
ATOM 1794 O O . ASP A 1 228 ? -5.503 27.874 13.820 1.00 38.91 228 ASP A O 1
ATOM 1798 N N . ALA A 1 229 ? -3.910 27.309 12.384 1.00 41.75 229 ALA A N 1
ATOM 1799 C CA . ALA A 1 229 ? -3.026 26.840 13.457 1.00 41.75 229 ALA A CA 1
ATOM 1800 C C . ALA A 1 229 ? -2.213 28.020 14.030 1.00 41.75 229 ALA A C 1
ATOM 1802 O O . ALA A 1 229 ? -0.983 28.050 13.953 1.00 41.75 229 ALA A O 1
ATOM 1803 N N . ARG A 1 230 ? -2.894 29.031 14.592 1.00 37.66 230 ARG A N 1
ATOM 1804 C CA . ARG A 1 230 ? -2.233 30.026 15.446 1.00 37.66 230 ARG A CA 1
ATOM 1805 C C . ARG A 1 230 ? -1.699 29.286 16.668 1.00 37.66 230 ARG A C 1
ATOM 1807 O O . ARG A 1 230 ? -2.469 28.830 17.510 1.00 37.66 230 ARG A O 1
ATOM 1814 N N . ARG A 1 231 ? -0.372 29.165 16.763 1.00 43.28 231 ARG A N 1
ATOM 1815 C CA . ARG A 1 231 ? 0.304 28.813 18.017 1.00 43.28 231 ARG A CA 1
ATOM 1816 C C . ARG A 1 231 ? -0.197 29.774 19.106 1.00 43.28 231 ARG A C 1
ATOM 1818 O O . ARG A 1 231 ? -0.112 30.983 18.880 1.00 43.28 231 ARG A O 1
ATOM 1825 N N . PRO A 1 232 ? -0.687 29.302 20.264 1.00 38.00 232 PRO A N 1
ATOM 1826 C CA . PRO A 1 232 ? -0.848 30.189 21.402 1.00 38.00 232 PRO A CA 1
ATOM 1827 C C . PRO A 1 232 ? 0.539 30.726 21.768 1.00 38.00 232 PRO A C 1
ATOM 1829 O O . PRO A 1 232 ? 1.463 29.966 22.061 1.00 38.00 232 PRO A O 1
ATOM 1832 N N . ALA A 1 233 ? 0.693 32.044 21.666 1.00 40.97 233 ALA A N 1
ATOM 1833 C CA . ALA A 1 233 ? 1.837 32.745 22.213 1.00 40.97 233 ALA A CA 1
ATOM 1834 C C . ALA A 1 233 ? 1.827 32.579 23.739 1.00 40.97 233 ALA A C 1
ATOM 1836 O O . ALA A 1 233 ? 0.771 32.709 24.352 1.00 40.97 233 ALA A O 1
ATOM 1837 N N . GLY A 1 234 ? 3.000 32.267 24.296 1.00 40.69 234 GLY A N 1
ATOM 1838 C CA . GLY A 1 234 ? 3.389 32.447 25.696 1.00 40.69 234 GLY A CA 1
ATOM 1839 C C . GLY A 1 234 ? 2.311 32.225 26.756 1.00 40.69 234 GLY A C 1
ATOM 1840 O O . GLY A 1 234 ? 1.556 33.135 27.085 1.00 40.69 234 GLY A O 1
ATOM 1841 N N . ARG A 1 235 ? 2.323 31.050 27.389 1.00 38.75 235 ARG A N 1
ATOM 1842 C CA . ARG A 1 235 ? 1.989 30.982 28.813 1.00 38.75 235 ARG A CA 1
ATOM 1843 C C . ARG A 1 235 ? 3.233 30.576 29.574 1.00 38.75 235 ARG A C 1
ATOM 1845 O O . ARG A 1 235 ? 3.806 29.522 29.304 1.00 38.75 235 ARG A O 1
ATOM 1852 N N . ASP A 1 236 ? 3.618 31.469 30.471 1.00 36.78 236 ASP A N 1
ATOM 1853 C CA . ASP A 1 236 ? 4.698 31.327 31.425 1.00 36.78 236 ASP A CA 1
ATOM 1854 C C . ASP A 1 236 ? 4.556 30.020 32.202 1.00 36.78 236 ASP A C 1
ATOM 1856 O O . ASP A 1 236 ? 3.508 29.699 32.771 1.00 36.78 236 ASP A O 1
ATOM 1860 N N . ALA A 1 237 ? 5.634 29.245 32.184 1.00 42.12 237 ALA A N 1
ATOM 1861 C CA . ALA A 1 237 ? 5.798 28.066 33.004 1.00 42.12 237 ALA A CA 1
ATOM 1862 C C . ALA A 1 237 ? 6.204 28.508 34.413 1.00 42.12 237 ALA A C 1
ATOM 1864 O O . ALA A 1 237 ? 7.366 28.409 34.766 1.00 42.12 237 ALA A O 1
ATOM 1865 N N . ASP A 1 238 ? 5.250 29.004 35.198 1.00 40.56 238 ASP A N 1
ATOM 1866 C CA . ASP A 1 238 ? 5.435 29.240 36.632 1.00 40.56 238 ASP A CA 1
ATOM 1867 C C . ASP A 1 238 ? 4.102 29.074 37.361 1.00 40.56 238 ASP A C 1
ATOM 1869 O O . ASP A 1 238 ? 3.363 30.031 37.560 1.00 40.56 238 ASP A O 1
ATOM 1873 N N . THR A 1 239 ? 3.759 27.827 37.701 1.00 34.59 239 THR A N 1
ATOM 1874 C CA . THR A 1 239 ? 3.175 27.393 38.992 1.00 34.59 239 THR A CA 1
ATOM 1875 C C . THR A 1 239 ? 2.664 25.955 38.880 1.00 34.59 239 THR A C 1
ATOM 1877 O O . THR A 1 239 ? 1.608 25.683 38.317 1.00 34.59 239 THR A O 1
ATOM 1880 N N . ILE A 1 240 ? 3.393 25.016 39.487 1.00 37.38 240 ILE A N 1
ATOM 1881 C CA . ILE A 1 240 ? 2.817 23.756 39.969 1.00 37.38 240 ILE A CA 1
ATOM 1882 C C . ILE A 1 240 ? 2.661 23.921 41.485 1.00 37.38 240 ILE A C 1
ATOM 1884 O O . ILE A 1 240 ? 3.675 23.966 42.184 1.00 37.38 240 ILE A O 1
ATOM 1888 N N . PRO A 1 241 ? 1.440 24.037 42.033 1.00 33.91 241 PRO A N 1
ATOM 1889 C CA . PRO A 1 241 ? 1.245 23.971 43.469 1.00 33.91 241 PRO A CA 1
ATOM 1890 C C . PRO A 1 241 ? 1.105 22.507 43.901 1.00 33.91 241 PRO A C 1
ATOM 1892 O O . PRO A 1 241 ? 0.196 21.804 43.466 1.00 33.91 241 PRO A O 1
ATOM 1895 N N . GLY A 1 242 ? 1.983 22.072 44.806 1.00 34.22 242 GLY A N 1
ATOM 1896 C CA . GLY A 1 242 ? 1.730 20.911 45.662 1.00 34.22 242 GLY A CA 1
ATOM 1897 C C . GLY A 1 242 ? 2.614 19.692 45.414 1.00 34.22 242 GLY A C 1
ATOM 1898 O O . GLY A 1 242 ? 2.153 18.673 44.914 1.00 34.22 242 GLY A O 1
ATOM 1899 N N . SER A 1 243 ? 3.855 19.737 45.894 1.00 33.75 243 SER A N 1
ATOM 1900 C CA . SER A 1 243 ? 4.539 18.525 46.356 1.00 33.75 243 SER A CA 1
ATOM 1901 C C . SER A 1 243 ? 5.189 18.819 47.702 1.00 33.75 243 SER A C 1
ATOM 1903 O O . SER A 1 243 ? 6.216 19.495 47.790 1.00 33.75 243 SER A O 1
ATOM 1905 N N . HIS A 1 244 ? 4.541 18.349 48.764 1.00 32.81 244 HIS A N 1
ATOM 1906 C CA . HIS A 1 244 ? 5.115 18.309 50.098 1.00 32.81 244 HIS A CA 1
ATOM 1907 C C . HIS A 1 244 ? 6.327 17.372 50.118 1.00 32.81 244 HIS A C 1
ATOM 1909 O O . HIS A 1 244 ? 6.218 16.218 49.727 1.00 32.81 244 HIS A O 1
ATOM 1915 N N . GLY A 1 245 ? 7.441 17.909 50.620 1.00 31.58 245 GLY A N 1
ATOM 1916 C CA . GLY A 1 245 ? 8.411 17.242 51.488 1.00 31.58 245 GLY A CA 1
ATOM 1917 C C . GLY A 1 245 ? 9.073 15.959 50.990 1.00 31.58 245 GLY A C 1
ATOM 1918 O O . GLY A 1 245 ? 8.470 14.897 51.022 1.00 31.58 245 GLY A O 1
ATOM 1919 N N . LEU A 1 246 ? 10.378 16.033 50.721 1.00 32.28 246 LEU A N 1
ATOM 1920 C CA . LEU A 1 246 ? 11.394 15.333 51.520 1.00 32.28 246 LEU A CA 1
ATOM 1921 C C . LEU A 1 246 ? 12.798 15.850 51.161 1.00 32.28 246 LEU A C 1
ATOM 1923 O O . LEU A 1 246 ? 13.079 16.286 50.048 1.00 32.28 246 LEU A O 1
ATOM 1927 N N . SER A 1 247 ? 13.634 15.906 52.189 1.00 30.94 247 SER A N 1
ATOM 1928 C CA . SER A 1 247 ? 14.839 16.718 52.336 1.00 30.94 247 SER A CA 1
ATOM 1929 C C . SER A 1 247 ? 16.077 16.210 51.593 1.00 30.94 247 SER A C 1
ATOM 1931 O O . SER A 1 247 ? 16.342 15.013 51.539 1.00 30.94 247 SER A O 1
ATOM 1933 N N . ARG A 1 248 ? 16.910 17.170 51.168 1.00 35.34 248 ARG A N 1
ATOM 1934 C CA . ARG A 1 248 ? 18.339 17.020 50.845 1.00 35.34 248 ARG A CA 1
ATOM 1935 C C . ARG A 1 248 ? 19.163 16.486 52.025 1.00 35.34 248 ARG A C 1
ATOM 1937 O O . ARG A 1 248 ? 19.037 17.023 53.123 1.00 35.34 248 ARG A O 1
ATOM 1944 N N . ARG A 1 249 ? 20.097 15.580 51.713 1.00 30.67 249 ARG A N 1
ATOM 1945 C CA . ARG A 1 249 ? 21.492 15.384 52.201 1.00 30.67 249 ARG A CA 1
ATOM 1946 C C . ARG A 1 249 ? 21.927 14.026 51.607 1.00 30.67 249 ARG A C 1
ATOM 1948 O O . ARG A 1 249 ? 21.109 13.123 51.592 1.00 30.67 249 ARG A O 1
ATOM 1955 N N . GLU A 1 250 ? 23.070 13.794 50.973 1.00 30.56 250 GLU A N 1
ATOM 1956 C CA . GLU A 1 250 ? 24.440 14.287 51.117 1.00 30.56 250 GLU A CA 1
ATOM 1957 C C . GLU A 1 250 ? 25.228 14.039 49.812 1.00 30.56 250 GLU A C 1
ATOM 1959 O O . GLU A 1 250 ? 24.847 13.224 48.974 1.00 30.56 250 GLU A O 1
ATOM 1964 N N . ALA A 1 251 ? 26.335 14.763 49.656 1.00 31.97 251 ALA A N 1
ATOM 1965 C CA . ALA A 1 251 ? 27.341 14.587 48.615 1.00 31.97 251 ALA A CA 1
ATOM 1966 C C . ALA A 1 251 ? 28.417 13.576 49.058 1.00 31.97 251 ALA A C 1
ATOM 1968 O O . ALA A 1 251 ? 28.769 13.587 50.231 1.00 31.97 251 ALA A O 1
ATOM 1969 N N . PHE A 1 252 ? 28.976 12.779 48.134 1.00 29.20 252 PHE A N 1
ATOM 1970 C CA . PHE A 1 252 ? 30.400 12.787 47.725 1.00 29.20 252 PHE A CA 1
ATOM 1971 C C . PHE A 1 252 ? 30.816 11.540 46.908 1.00 29.20 252 PHE A C 1
ATOM 1973 O O . PHE A 1 252 ? 30.403 10.423 47.187 1.00 29.20 252 PHE A O 1
ATOM 1980 N N . ALA A 1 253 ? 31.749 11.809 45.983 1.00 28.73 253 ALA A N 1
ATOM 1981 C CA . ALA A 1 253 ? 32.916 11.013 45.570 1.00 28.73 253 ALA A CA 1
ATOM 1982 C C . ALA A 1 253 ? 32.788 9.774 44.648 1.00 28.73 253 ALA A C 1
ATOM 1984 O O . ALA A 1 253 ? 32.354 8.700 45.037 1.00 28.73 253 ALA A O 1
ATOM 1985 N N . HIS A 1 254 ? 33.337 9.973 43.440 1.00 30.97 254 HIS A N 1
ATOM 1986 C CA . HIS A 1 254 ? 34.337 9.166 42.717 1.00 30.97 254 HIS A CA 1
ATOM 1987 C C . HIS A 1 254 ? 34.319 7.629 42.770 1.00 30.97 254 HIS A C 1
ATOM 1989 O O . HIS A 1 254 ? 34.529 7.014 43.808 1.00 30.97 254 HIS A O 1
ATOM 1995 N N . GLY A 1 255 ? 34.339 7.031 41.572 1.00 26.69 255 GLY A N 1
ATOM 1996 C CA . GLY A 1 255 ? 34.887 5.690 41.362 1.00 26.69 255 GLY A CA 1
ATOM 1997 C C . GLY A 1 255 ? 34.590 5.117 39.978 1.00 26.69 255 GLY A C 1
ATOM 1998 O O . GLY A 1 255 ? 33.656 4.340 39.826 1.00 26.69 255 GLY A O 1
ATOM 1999 N N . SER A 1 256 ? 35.389 5.478 38.970 1.00 33.78 256 SER A N 1
ATOM 2000 C CA . SER A 1 256 ? 35.468 4.725 37.709 1.00 33.78 256 SER A CA 1
ATOM 2001 C C . SER A 1 256 ? 36.182 3.390 37.942 1.00 33.78 256 SER A C 1
ATOM 2003 O O . SER A 1 256 ? 37.236 3.399 38.581 1.00 33.78 256 SER A O 1
ATOM 2005 N N . PRO A 1 257 ? 35.740 2.285 37.321 1.00 35.84 257 PRO A N 1
ATOM 2006 C CA . PRO A 1 257 ? 36.629 1.181 37.011 1.00 35.84 257 PRO A CA 1
ATOM 2007 C C . PRO A 1 257 ? 36.831 1.072 35.499 1.00 35.84 257 PRO A C 1
ATOM 2009 O O . PRO A 1 257 ? 35.924 0.777 34.724 1.00 35.84 257 PRO A O 1
ATOM 2012 N N . SER A 1 258 ? 38.081 1.289 35.109 1.00 34.31 258 SER A N 1
ATOM 2013 C CA . SER A 1 258 ? 38.700 0.754 33.905 1.00 34.31 258 SER A CA 1
ATOM 2014 C C . SER A 1 258 ? 38.643 -0.778 33.924 1.00 34.31 258 SER A C 1
ATOM 2016 O O . SER A 1 258 ? 39.250 -1.404 34.793 1.00 34.31 258 SER A O 1
ATOM 2018 N N . GLY A 1 259 ? 37.935 -1.377 32.967 1.00 32.06 259 GLY A N 1
ATOM 2019 C CA . GLY A 1 259 ? 37.952 -2.814 32.693 1.00 32.06 259 GLY A CA 1
ATOM 2020 C C . GLY A 1 259 ? 38.689 -3.085 31.387 1.00 32.06 259 GLY A C 1
ATOM 2021 O O . GLY A 1 259 ? 38.217 -2.726 30.313 1.00 32.06 259 GLY A O 1
ATOM 2022 N N . THR A 1 260 ? 39.870 -3.678 31.503 1.00 33.19 260 THR A N 1
ATOM 2023 C CA . THR A 1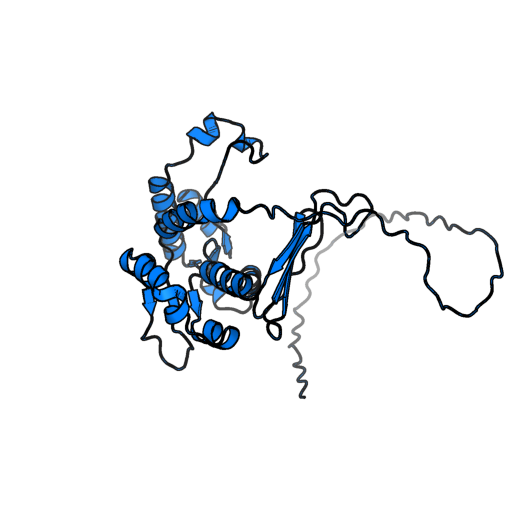 260 ? 40.781 -4.072 30.427 1.00 33.19 260 THR A CA 1
ATOM 2024 C C . THR A 1 260 ? 40.206 -5.186 29.554 1.00 33.19 260 THR A C 1
ATOM 2026 O O . THR A 1 260 ? 39.716 -6.195 30.059 1.00 33.19 260 THR A O 1
ATOM 2029 N N . ALA A 1 261 ? 40.325 -5.015 28.236 1.00 33.50 261 ALA A N 1
ATOM 2030 C CA . ALA A 1 261 ? 40.063 -6.040 27.237 1.00 33.50 261 ALA A CA 1
ATOM 2031 C C . ALA A 1 261 ? 41.099 -7.171 27.343 1.00 33.50 261 ALA A C 1
ATOM 2033 O O . ALA A 1 261 ? 42.303 -6.934 27.260 1.00 33.50 261 ALA A O 1
ATOM 2034 N N . SER A 1 262 ? 40.608 -8.396 27.522 1.00 35.66 262 SER A N 1
ATOM 2035 C CA . SER A 1 262 ? 41.384 -9.632 27.450 1.00 35.66 262 SER A CA 1
ATOM 2036 C C . SER A 1 262 ? 41.275 -10.203 26.040 1.00 35.66 262 SER A C 1
ATOM 2038 O O . SER A 1 262 ? 40.192 -10.582 25.594 1.00 35.66 262 SER A O 1
ATOM 2040 N N . THR A 1 263 ? 42.403 -10.252 25.341 1.00 34.81 263 THR A N 1
ATOM 2041 C CA . THR A 1 263 ? 42.607 -11.019 24.112 1.00 34.81 263 THR A CA 1
ATOM 2042 C C . THR A 1 263 ? 42.729 -12.499 24.464 1.00 34.81 263 THR A C 1
ATOM 2044 O O . THR A 1 263 ? 43.621 -12.883 25.220 1.00 34.81 263 THR A O 1
ATOM 2047 N N . CYS A 1 264 ? 41.860 -13.341 23.906 1.00 32.31 264 CYS A N 1
ATOM 2048 C CA . CYS A 1 264 ? 42.069 -14.785 23.878 1.00 32.31 264 CYS A CA 1
ATOM 2049 C C . CYS A 1 264 ? 42.224 -15.241 22.430 1.00 32.31 264 CYS A C 1
ATOM 2051 O O . CYS A 1 264 ? 41.304 -15.135 21.619 1.00 32.31 264 CYS A O 1
ATOM 2053 N N . ASP A 1 265 ? 43.433 -15.722 22.164 1.00 31.78 265 ASP A N 1
ATOM 2054 C CA . ASP A 1 265 ? 43.890 -16.358 20.944 1.00 31.78 265 ASP A CA 1
ATOM 2055 C C . ASP A 1 265 ? 43.087 -17.605 20.577 1.00 31.78 265 ASP A C 1
ATOM 2057 O O . ASP A 1 265 ? 42.583 -18.351 21.422 1.00 31.78 265 ASP A O 1
ATOM 2061 N N . GLY A 1 266 ? 43.031 -17.840 19.269 1.00 33.75 266 GLY A N 1
ATOM 2062 C CA . GLY A 1 266 ? 42.361 -18.970 18.659 1.00 33.75 266 GLY A CA 1
ATOM 2063 C C . GLY A 1 266 ? 43.018 -20.317 18.949 1.00 33.75 266 GLY A C 1
ATOM 2064 O O . GLY A 1 266 ? 44.239 -20.456 18.997 1.00 33.75 266 GLY A O 1
ATOM 2065 N N . ARG A 1 267 ? 42.171 -21.347 19.032 1.00 35.31 267 ARG A N 1
ATOM 2066 C CA . ARG A 1 267 ? 42.533 -22.735 18.729 1.00 35.31 267 ARG A CA 1
ATOM 2067 C C . ARG A 1 267 ? 41.373 -23.455 18.042 1.00 35.31 267 ARG A C 1
ATOM 2069 O O . ARG A 1 267 ? 40.272 -23.506 18.571 1.00 35.31 267 ARG A O 1
ATOM 2076 N N . GLY A 1 268 ? 41.690 -24.017 16.875 1.00 32.47 268 GLY A N 1
ATOM 2077 C CA . GLY A 1 268 ? 41.260 -25.329 16.377 1.00 32.47 268 GLY A CA 1
ATOM 2078 C C . GLY A 1 268 ? 39.772 -25.676 16.397 1.00 32.47 268 GLY A C 1
ATOM 2079 O O . GLY A 1 268 ? 39.270 -26.212 17.378 1.00 32.47 268 GLY A O 1
ATOM 2080 N N . PHE A 1 269 ? 39.115 -25.517 15.248 1.00 34.25 269 PHE A N 1
ATOM 2081 C CA . PHE A 1 269 ? 37.828 -26.143 14.953 1.00 34.25 269 PHE A CA 1
ATOM 2082 C C . PHE A 1 269 ? 38.072 -27.536 14.340 1.00 34.25 269 PHE A C 1
ATOM 2084 O O . PHE A 1 269 ? 38.806 -27.665 13.363 1.00 34.25 269 PHE A O 1
ATOM 2091 N N . SER A 1 270 ? 37.471 -28.584 14.905 1.00 35.56 270 SER A N 1
ATOM 2092 C CA . SER A 1 270 ? 37.337 -29.915 14.290 1.00 35.56 270 SER A CA 1
ATOM 2093 C C . SER A 1 270 ? 35.860 -30.319 14.337 1.00 35.56 270 SER A C 1
ATOM 2095 O O . SER A 1 270 ? 35.243 -30.161 15.392 1.00 35.56 270 SER A O 1
ATOM 2097 N N . PRO A 1 271 ? 35.259 -30.810 13.235 1.00 43.34 271 PRO A N 1
ATOM 2098 C CA . PRO A 1 271 ? 33.831 -31.086 13.184 1.00 43.34 271 PRO A CA 1
ATOM 2099 C C . PRO A 1 271 ? 33.544 -32.506 13.688 1.00 43.34 271 PRO A C 1
ATOM 2101 O O . PRO A 1 271 ? 34.007 -33.492 13.117 1.00 43.34 271 PRO A O 1
ATOM 2104 N N . GLY A 1 272 ? 32.770 -32.605 14.768 1.00 33.94 272 GLY A N 1
ATOM 2105 C CA . GLY A 1 272 ? 32.309 -33.861 15.354 1.00 33.94 272 GLY A CA 1
ATOM 2106 C C . GLY A 1 272 ? 30.784 -33.929 15.392 1.00 33.94 272 GLY A C 1
ATOM 2107 O O . GLY A 1 272 ? 30.126 -33.053 15.943 1.00 33.94 272 GLY A O 1
ATOM 2108 N N . LEU A 1 273 ? 30.252 -34.983 14.780 1.00 42.00 273 LEU A N 1
ATOM 2109 C CA . LEU A 1 273 ? 28.845 -35.353 14.623 1.00 42.00 273 LEU A CA 1
ATOM 2110 C C . LEU A 1 273 ? 28.039 -35.328 15.938 1.00 42.00 273 LEU A C 1
ATOM 2112 O O . LEU A 1 273 ? 28.430 -35.952 16.921 1.00 42.00 273 LEU A O 1
ATOM 2116 N N . GLY A 1 274 ? 26.852 -34.710 15.915 1.00 32.25 274 GLY A N 1
ATOM 2117 C CA . GLY A 1 274 ? 25.883 -34.724 17.017 1.00 32.25 274 GLY A CA 1
ATOM 2118 C C . GLY A 1 274 ? 24.437 -34.685 16.510 1.00 32.25 274 GLY A C 1
ATOM 2119 O O . GLY A 1 274 ? 24.050 -33.784 15.778 1.00 32.25 274 GLY A O 1
ATOM 2120 N N . ARG A 1 275 ? 23.670 -35.717 16.875 1.00 37.81 275 ARG A N 1
ATOM 2121 C CA . ARG A 1 275 ? 22.290 -36.057 16.469 1.00 37.81 275 ARG A CA 1
ATOM 2122 C C . ARG A 1 275 ? 21.213 -35.030 16.895 1.00 37.81 275 ARG A C 1
ATOM 2124 O O . ARG A 1 275 ? 21.457 -34.245 17.806 1.00 37.81 275 ARG A O 1
ATOM 2131 N N . PRO A 1 276 ? 20.003 -35.069 16.290 1.00 37.88 276 PRO A N 1
ATOM 2132 C CA . PRO A 1 276 ? 18.977 -34.043 16.476 1.00 37.88 276 PRO A CA 1
ATOM 2133 C C . PRO A 1 276 ? 18.215 -34.184 17.802 1.00 37.88 276 PRO A C 1
ATOM 2135 O O . PRO A 1 276 ? 17.697 -35.251 18.130 1.00 37.88 276 PRO A O 1
ATOM 2138 N N . CYS A 1 277 ? 18.081 -33.071 18.525 1.00 32.38 277 CYS A N 1
ATOM 2139 C CA . CYS A 1 277 ? 17.154 -32.932 19.644 1.00 32.38 277 CYS A CA 1
ATOM 2140 C C . CYS A 1 277 ? 15.761 -32.570 19.117 1.00 32.38 277 CYS A C 1
ATOM 2142 O O . CYS A 1 277 ? 15.519 -31.451 18.671 1.00 32.38 277 CYS A O 1
ATOM 2144 N N . SER A 1 278 ? 14.834 -33.523 19.191 1.00 36.12 278 SER A N 1
ATOM 2145 C CA . SER A 1 278 ? 13.404 -33.284 19.029 1.00 36.12 278 SER A CA 1
ATOM 2146 C C . SER A 1 278 ? 12.831 -32.676 20.313 1.00 36.12 278 SER A C 1
ATOM 2148 O O . SER A 1 278 ? 12.780 -33.353 21.342 1.00 36.12 278 SER A O 1
ATOM 2150 N N . SER A 1 279 ? 12.332 -31.444 20.265 1.00 36.03 279 SER A N 1
ATOM 2151 C CA . SER A 1 279 ? 11.459 -30.904 21.311 1.00 36.03 279 SER A CA 1
ATOM 2152 C C . SER A 1 279 ? 10.149 -30.413 20.692 1.00 36.03 279 SER A C 1
ATOM 2154 O O . SER A 1 279 ? 10.102 -29.513 19.860 1.00 36.03 279 SER A O 1
ATOM 2156 N N . LYS A 1 280 ? 9.057 -31.081 21.082 1.00 33.38 280 LYS A N 1
ATOM 2157 C CA . LYS A 1 280 ? 7.672 -30.693 20.791 1.00 33.38 280 LYS A CA 1
ATOM 2158 C C . LYS A 1 280 ? 7.318 -29.413 21.568 1.00 33.38 280 LYS A C 1
ATOM 2160 O O . LYS A 1 280 ? 7.729 -29.298 22.725 1.00 33.38 280 LYS A O 1
ATOM 2165 N N . PRO A 1 281 ? 6.494 -28.502 21.023 1.00 36.34 281 PRO A N 1
ATOM 2166 C CA . PRO A 1 281 ? 6.033 -27.337 21.767 1.00 36.34 281 PRO A CA 1
ATOM 2167 C C . PRO A 1 281 ? 4.930 -27.718 22.769 1.00 36.34 281 PRO A C 1
ATOM 2169 O O . PRO A 1 281 ? 3.965 -28.411 22.436 1.00 36.34 281 PRO A O 1
ATOM 2172 N N . ARG A 1 282 ? 5.066 -27.242 24.012 1.00 32.66 282 ARG A N 1
ATOM 2173 C CA . ARG A 1 282 ? 4.006 -27.265 25.030 1.00 32.66 282 ARG A CA 1
ATOM 2174 C C . ARG A 1 282 ? 3.016 -26.133 24.743 1.00 32.66 282 ARG A C 1
ATOM 2176 O O . ARG A 1 282 ? 3.404 -24.970 24.706 1.00 32.66 282 ARG A O 1
ATOM 2183 N N . ARG A 1 283 ? 1.737 -26.479 24.570 1.00 28.48 283 ARG A N 1
ATOM 2184 C CA . ARG A 1 283 ? 0.615 -25.529 24.558 1.00 28.48 283 ARG A CA 1
ATOM 2185 C C . ARG A 1 283 ? 0.376 -25.013 25.979 1.00 28.48 283 ARG A C 1
ATOM 2187 O O . ARG A 1 283 ? 0.170 -25.820 26.881 1.00 28.48 283 ARG A O 1
ATOM 2194 N N . PHE A 1 284 ? 0.345 -23.696 26.154 1.00 29.42 284 PHE A N 1
ATOM 2195 C CA . PHE A 1 284 ? -0.290 -23.059 27.305 1.00 29.42 284 PHE A CA 1
ATOM 2196 C C . PHE A 1 284 ? -1.662 -22.545 26.871 1.00 29.42 284 PHE A C 1
ATOM 2198 O O . PHE A 1 284 ? -1.767 -21.740 25.951 1.00 29.42 284 PHE A O 1
ATOM 2205 N N . ALA A 1 285 ? -2.704 -23.052 27.524 1.00 28.09 285 ALA A N 1
ATOM 2206 C CA . ALA A 1 285 ? -4.039 -22.478 27.501 1.00 28.09 285 ALA A CA 1
ATOM 2207 C C . ALA A 1 285 ? -4.160 -21.535 28.702 1.00 28.09 285 ALA A C 1
ATOM 2209 O O . ALA A 1 285 ? -3.853 -21.933 29.826 1.00 28.09 285 ALA A O 1
ATOM 2210 N N . LEU A 1 286 ? -4.622 -20.310 28.472 1.00 33.88 286 LEU A N 1
ATOM 2211 C CA . LEU A 1 286 ? -5.153 -19.454 29.525 1.00 33.88 286 LEU A CA 1
ATOM 2212 C C . LEU A 1 286 ? -6.592 -19.119 29.155 1.00 33.88 286 LEU A C 1
ATOM 2214 O O . LEU A 1 286 ? -6.854 -18.428 28.176 1.00 33.88 286 LEU A O 1
ATOM 2218 N N . ALA A 1 287 ? -7.502 -19.680 29.943 1.00 31.66 287 ALA A N 1
ATOM 2219 C CA . ALA A 1 287 ? -8.886 -19.266 30.022 1.00 31.66 287 ALA A CA 1
ATOM 2220 C C . ALA A 1 287 ? -8.977 -18.049 30.946 1.00 31.66 287 ALA A C 1
ATOM 2222 O O . ALA A 1 287 ? -8.497 -18.126 32.080 1.00 31.66 287 ALA A O 1
ATOM 2223 N N . ARG A 1 288 ? -9.613 -16.977 30.472 1.00 40.09 288 ARG A N 1
ATOM 2224 C CA . ARG A 1 288 ? -10.638 -16.209 31.190 1.00 40.09 288 ARG A CA 1
ATOM 2225 C C . ARG A 1 288 ? -11.581 -15.600 30.168 1.00 40.09 288 ARG A C 1
ATOM 2227 O O . ARG A 1 288 ? -11.060 -15.058 29.172 1.00 40.09 288 ARG A O 1
#

Organism: NCBI:txid2829994

Sequence (288 aa):
MLADVDEAAALGFDQICIYHLVLAEGQGTPWAEDPAVRAALPSLEEACDNWLAVREALRERGYVQTTLTNFERAEVHATDRRFVYEEYSFTPERYDAIGFGPLSSSTFTNLGQRRAVKLARGKSLEGAFWGAHDLYFPYGEEDLRLLFTTRSLALLRIPRPTYRDLFGVDLVEHFGAQIEAIEAAGLARLDADAAPHAARDVLRGLRCGAFRLATRRGAAYGRRRPADARRPAGRDADTIPGSHGLSRREAFAHGSPSGTASTCDGRGFSPGLGRPCSSKPRRFALAR

Nearest PDB structures (foldseek):
  1ud9-assembly5_A-2  TM=3.716E-01  e=5.971E-01  Sulfurisphaera tokodaii
  1ud9-assembly5_B  TM=3.690E-01  e=8.614E-01  Sulfurisphaera tokodaii
  6cx2-assembly1_A  TM=3.825E-01  e=1.906E+00  Saccharomyces cerevisiae S288C